Protein AF-A0A957XKH1-F1 (afdb_monomer_lite)

Structure (mmCIF, N/CA/C/O backbone):
data_AF-A0A957XKH1-F1
#
_entry.id   AF-A0A957XKH1-F1
#
loop_
_atom_site.group_PDB
_atom_site.id
_atom_site.type_symbol
_atom_site.label_atom_id
_atom_site.label_alt_id
_atom_site.label_comp_id
_atom_site.label_asym_id
_atom_site.label_entity_id
_atom_site.label_seq_id
_atom_site.pdbx_PDB_ins_code
_atom_site.Cartn_x
_atom_site.Cartn_y
_atom_site.Cartn_z
_atom_site.occupancy
_atom_site.B_iso_or_equiv
_atom_site.auth_seq_id
_atom_site.auth_comp_id
_atom_site.auth_asym_id
_atom_site.auth_atom_id
_atom_site.pdbx_PDB_model_num
ATOM 1 N N . MET A 1 1 ? -28.278 10.362 -9.985 1.00 53.53 1 MET A N 1
ATOM 2 C CA . MET A 1 1 ? -26.892 10.304 -9.476 1.00 53.53 1 MET A CA 1
ATOM 3 C C . MET A 1 1 ? -26.764 10.873 -8.057 1.00 53.53 1 MET A C 1
ATOM 5 O O . MET A 1 1 ? -26.049 10.266 -7.283 1.00 53.53 1 MET A O 1
ATOM 9 N N . GLY A 1 2 ? -27.507 11.917 -7.647 1.00 60.25 2 GLY A N 1
ATOM 10 C CA . GLY A 1 2 ? -27.420 12.456 -6.269 1.00 60.25 2 GLY A CA 1
ATOM 11 C C . GLY A 1 2 ? -27.856 11.517 -5.124 1.00 60.25 2 GLY A C 1
ATOM 12 O O . GLY A 1 2 ? -27.202 11.478 -4.093 1.00 60.25 2 GLY A O 1
ATOM 13 N N . ASN A 1 3 ? -28.897 10.695 -5.320 1.00 67.62 3 ASN A N 1
ATOM 14 C CA . ASN A 1 3 ? -29.445 9.825 -4.259 1.00 67.62 3 ASN A CA 1
ATOM 15 C C . ASN A 1 3 ? -28.476 8.697 -3.821 1.00 67.62 3 ASN A C 1
ATOM 17 O O . ASN A 1 3 ? -28.477 8.278 -2.670 1.00 67.62 3 ASN A O 1
ATOM 21 N N . SER A 1 4 ? -27.616 8.204 -4.721 1.00 82.12 4 SER A N 1
ATOM 22 C CA . SER A 1 4 ? -26.642 7.153 -4.384 1.00 82.12 4 SER A CA 1
ATOM 23 C C . SER A 1 4 ? -25.432 7.694 -3.623 1.00 82.12 4 SER A C 1
ATOM 25 O O . SER A 1 4 ? -24.950 7.036 -2.709 1.00 82.12 4 SER A O 1
ATOM 27 N N . GLN A 1 5 ? -24.962 8.896 -3.963 1.00 85.75 5 GLN A N 1
ATOM 28 C CA . GLN A 1 5 ? -23.803 9.507 -3.308 1.00 85.75 5 GLN A CA 1
ATOM 29 C C . GLN A 1 5 ? -24.117 9.912 -1.864 1.00 85.75 5 GLN A C 1
ATOM 31 O O . GLN A 1 5 ? -23.346 9.599 -0.963 1.00 85.75 5 GLN A O 1
ATOM 36 N N . GLU A 1 6 ? -25.277 10.529 -1.627 1.00 89.06 6 GLU A N 1
ATOM 37 C CA . GLU A 1 6 ? -25.739 10.873 -0.276 1.00 89.06 6 GLU A CA 1
ATOM 38 C C . GLU A 1 6 ? -25.878 9.624 0.609 1.00 89.06 6 GLU A C 1
ATOM 4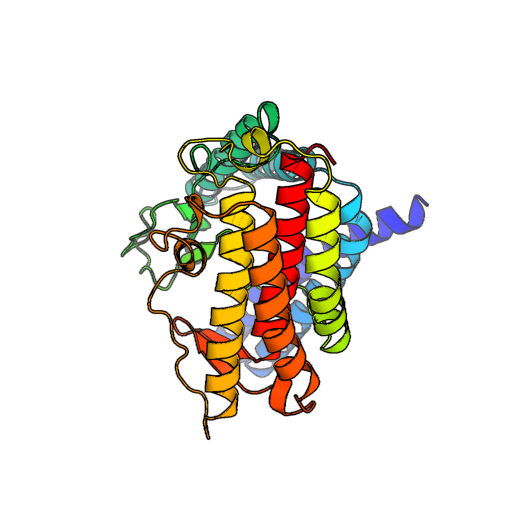0 O O . GLU A 1 6 ? -25.415 9.610 1.751 1.00 89.06 6 GLU A O 1
ATOM 45 N N . ALA A 1 7 ? -26.418 8.533 0.054 1.00 91.06 7 ALA A N 1
ATOM 46 C CA . ALA A 1 7 ? -26.511 7.256 0.755 1.00 91.06 7 ALA A CA 1
ATOM 47 C C . ALA A 1 7 ? -25.130 6.676 1.116 1.00 91.06 7 ALA A C 1
ATOM 49 O O . ALA A 1 7 ? -24.956 6.160 2.222 1.00 91.06 7 ALA A O 1
ATOM 50 N N . TYR A 1 8 ? -24.135 6.778 0.223 1.00 92.56 8 TYR A N 1
ATOM 51 C CA . TYR A 1 8 ? -22.767 6.351 0.530 1.00 92.56 8 TYR A CA 1
ATOM 52 C C . TYR A 1 8 ? -22.137 7.204 1.631 1.00 92.56 8 TYR A C 1
ATOM 54 O O . TYR A 1 8 ? -21.599 6.639 2.579 1.00 92.56 8 TYR A O 1
ATOM 62 N N . LEU A 1 9 ? -22.265 8.532 1.572 1.00 90.81 9 LEU A N 1
ATOM 63 C CA . LEU A 1 9 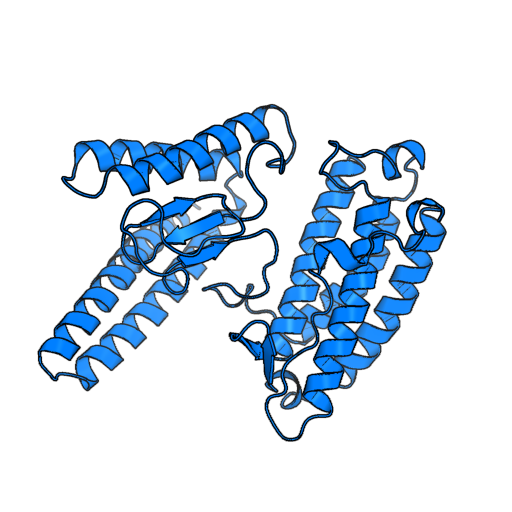? -21.756 9.434 2.613 1.00 90.81 9 LEU A CA 1
ATOM 64 C C . LEU A 1 9 ? -22.388 9.141 3.982 1.00 90.81 9 LEU A C 1
ATOM 66 O O . LEU A 1 9 ? -21.688 9.066 4.994 1.00 90.81 9 LEU A O 1
ATOM 70 N N . GLN A 1 10 ? -23.696 8.878 4.021 1.00 93.00 10 GLN A N 1
ATOM 71 C CA . GLN A 1 10 ? -24.381 8.478 5.249 1.00 93.00 10 GLN A CA 1
ATOM 72 C C . GLN A 1 10 ? -23.878 7.126 5.785 1.00 93.00 10 GLN A C 1
ATOM 74 O O . GLN A 1 10 ? -23.724 6.949 7.001 1.00 93.00 10 GLN A O 1
ATOM 79 N N . LEU A 1 11 ? -23.611 6.160 4.902 1.00 93.50 11 LEU A N 1
ATOM 80 C CA . LEU A 1 11 ? -23.061 4.859 5.285 1.00 93.50 11 LEU A CA 1
ATOM 81 C C . LEU A 1 11 ? -21.627 4.980 5.818 1.00 93.50 11 LEU A C 1
ATOM 83 O O . LEU A 1 11 ? -21.305 4.336 6.814 1.00 93.50 11 LEU A O 1
ATOM 87 N N . ILE A 1 12 ? -20.800 5.838 5.217 1.00 93.75 12 ILE A N 1
ATOM 88 C CA . ILE A 1 12 ? -19.449 6.144 5.704 1.00 93.75 12 ILE A CA 1
ATOM 89 C C . ILE A 1 12 ? -19.537 6.695 7.130 1.00 93.75 12 ILE A C 1
ATOM 91 O O . ILE A 1 12 ? -18.987 6.096 8.051 1.00 93.75 12 ILE A O 1
ATOM 95 N N . ALA A 1 13 ? -20.313 7.761 7.350 1.00 93.00 13 ALA A N 1
ATOM 96 C CA . ALA A 1 13 ? -20.437 8.390 8.665 1.00 93.00 13 ALA A CA 1
ATOM 97 C C . ALA A 1 13 ? -20.985 7.428 9.737 1.00 93.00 13 ALA A C 1
ATOM 99 O O . ALA A 1 13 ? -20.444 7.313 10.840 1.00 93.00 13 ALA A O 1
ATOM 100 N N . SER A 1 14 ? -22.061 6.702 9.422 1.00 93.69 14 SER A N 1
ATOM 101 C CA . SER A 1 14 ? -22.669 5.758 10.368 1.00 93.69 14 SER A CA 1
ATOM 102 C C . SER A 1 14 ? -21.766 4.559 10.666 1.00 93.69 14 SER A C 1
ATOM 104 O O . SER A 1 14 ? -21.686 4.134 11.822 1.00 93.69 14 SER A O 1
ATOM 106 N N . GLY A 1 15 ? -21.065 4.035 9.660 1.00 93.62 15 GLY A N 1
ATOM 107 C CA . GLY A 1 15 ? -20.138 2.921 9.810 1.00 93.62 15 GLY A CA 1
ATOM 108 C C . GLY A 1 15 ? -18.884 3.297 10.599 1.00 93.62 15 GLY A C 1
ATOM 109 O O . GLY A 1 15 ? -18.524 2.553 11.510 1.00 93.62 15 GLY A O 1
ATOM 110 N N . SER A 1 16 ? -18.290 4.469 10.349 1.00 91.06 16 SER A N 1
ATOM 111 C CA . SER A 1 16 ? -17.150 4.991 11.120 1.00 91.06 16 SER A CA 1
ATOM 112 C C . SER A 1 16 ? -17.506 5.182 12.598 1.00 91.06 16 SER A C 1
ATOM 114 O O . SER A 1 16 ? -16.809 4.679 13.481 1.00 91.06 16 SER A O 1
ATOM 116 N N . ASN A 1 17 ? -18.661 5.794 12.885 1.00 94.25 17 ASN A N 1
ATOM 117 C CA . ASN A 1 17 ? -19.152 5.951 14.258 1.00 94.25 17 ASN A CA 1
ATOM 118 C C . ASN A 1 17 ? -19.403 4.602 14.945 1.00 94.25 17 ASN A C 1
ATOM 120 O O . ASN A 1 17 ? -19.098 4.416 16.125 1.00 94.25 17 ASN A O 1
ATOM 124 N N . ALA A 1 18 ? -19.979 3.644 14.217 1.00 95.50 18 ALA A N 1
ATOM 125 C CA . ALA A 1 18 ? -20.266 2.327 14.761 1.00 95.50 18 ALA A CA 1
ATOM 126 C C . ALA A 1 18 ? -18.991 1.510 15.017 1.00 95.50 18 ALA A C 1
ATOM 128 O O . ALA A 1 18 ? -18.917 0.835 16.045 1.00 95.50 18 ALA A O 1
ATOM 129 N N . TYR A 1 19 ? -17.992 1.612 14.136 1.00 96.06 19 TYR A N 1
ATOM 130 C CA . TYR A 1 19 ? -16.681 0.989 14.296 1.00 96.06 19 TYR A CA 1
ATOM 131 C C . TYR A 1 19 ? -16.024 1.417 15.614 1.00 96.06 19 TYR A C 1
ATOM 133 O O . TYR A 1 19 ? -15.771 0.565 16.468 1.00 96.06 19 TYR A O 1
ATOM 141 N N . VAL A 1 20 ? -15.861 2.729 15.828 1.00 95.38 20 VAL A N 1
ATOM 142 C CA . VAL A 1 20 ? -15.234 3.283 17.042 1.00 95.38 20 VAL A CA 1
ATOM 143 C C . VAL A 1 20 ? -16.024 2.907 18.299 1.00 95.38 20 VAL A C 1
ATOM 145 O O . VAL A 1 20 ? -15.466 2.358 19.251 1.00 95.38 20 VAL A O 1
ATOM 148 N N . ARG A 1 21 ? -17.349 3.120 18.295 1.00 97.50 21 ARG A N 1
ATOM 149 C CA . ARG A 1 21 ? -18.218 2.802 19.443 1.00 97.50 21 ARG A CA 1
ATOM 150 C C . ARG A 1 21 ? -18.121 1.332 19.851 1.00 97.50 21 ARG A C 1
ATOM 152 O O . ARG A 1 21 ? -18.101 1.021 21.041 1.00 97.50 21 ARG A O 1
ATOM 159 N N . ASN A 1 22 ? -18.124 0.417 18.885 1.00 98.12 22 ASN A N 1
ATOM 160 C CA . ASN A 1 22 ? -18.123 -1.011 19.181 1.00 98.12 22 ASN A CA 1
ATOM 161 C C . ASN A 1 22 ? -16.781 -1.484 19.754 1.00 98.12 22 ASN A C 1
ATOM 163 O O . ASN A 1 22 ? -16.793 -2.352 20.625 1.00 98.12 22 ASN A O 1
ATOM 167 N N . LEU A 1 23 ? -15.648 -0.929 19.306 1.00 97.06 23 LEU A N 1
ATOM 168 C CA . LEU A 1 23 ? -14.337 -1.262 19.873 1.00 97.06 23 LEU A CA 1
ATOM 169 C C . LEU A 1 23 ? -14.222 -0.799 21.331 1.00 97.06 23 LEU A C 1
ATOM 171 O O . LEU A 1 23 ? -13.942 -1.627 22.197 1.00 97.06 23 LEU A O 1
ATOM 175 N N . ALA A 1 24 ? -14.591 0.452 21.623 1.00 96.62 24 ALA A N 1
ATOM 176 C CA . ALA A 1 24 ? -14.644 0.957 22.999 1.00 96.62 24 ALA A CA 1
ATOM 177 C C . ALA A 1 24 ? -15.612 0.134 23.877 1.00 96.62 24 ALA A C 1
ATOM 179 O O . ALA A 1 24 ? -15.327 -0.213 25.025 1.00 96.62 24 ALA A O 1
ATOM 180 N N . GLY A 1 25 ? -16.765 -0.255 23.322 1.00 98.06 25 GLY A N 1
ATOM 181 C CA . GLY A 1 25 ? -17.708 -1.144 23.999 1.00 98.06 25 GLY A CA 1
ATOM 182 C C . GLY A 1 25 ? -17.139 -2.542 24.274 1.00 98.06 25 GLY A C 1
ATOM 183 O O . GLY A 1 25 ? -17.485 -3.155 25.285 1.00 98.06 25 GLY A O 1
ATOM 184 N N . ALA A 1 26 ? -16.271 -3.058 23.400 1.00 98.12 26 ALA A N 1
ATOM 185 C CA . ALA A 1 26 ? -15.634 -4.358 23.579 1.00 98.12 26 ALA A CA 1
ATOM 186 C C . ALA A 1 26 ? -14.612 -4.347 24.724 1.00 98.12 26 ALA A C 1
ATOM 188 O O . ALA A 1 26 ? -14.558 -5.316 25.482 1.00 98.12 26 ALA A O 1
ATOM 189 N N . GLU A 1 27 ? -13.849 -3.265 24.883 1.00 96.94 27 GLU A N 1
ATOM 190 C CA . GLU A 1 27 ? -12.938 -3.057 26.020 1.00 96.94 27 GLU A CA 1
ATOM 191 C C . GLU A 1 27 ? -13.714 -3.047 27.340 1.00 96.94 27 GLU A C 1
ATOM 193 O O . GLU A 1 27 ? -13.452 -3.851 28.234 1.00 96.94 27 GLU A O 1
ATOM 198 N N . GLN A 1 28 ? -14.780 -2.247 27.402 1.00 97.94 28 GLN A N 1
ATOM 199 C CA . GLN A 1 28 ? -15.675 -2.186 28.559 1.00 97.94 28 GLN A CA 1
ATOM 200 C C . GLN A 1 28 ? -16.336 -3.535 28.879 1.00 97.94 28 GLN A C 1
ATOM 202 O O . GLN A 1 28 ? -16.531 -3.892 30.042 1.00 97.94 28 GLN A O 1
ATOM 207 N N . ALA A 1 29 ? -16.692 -4.316 27.858 1.00 98.00 29 ALA A N 1
ATOM 208 C CA . ALA A 1 29 ? -17.229 -5.658 28.050 1.00 98.00 29 ALA A CA 1
ATOM 209 C C . ALA A 1 29 ? -16.188 -6.613 28.665 1.00 98.00 29 ALA A C 1
ATOM 211 O O . ALA A 1 29 ? -16.558 -7.451 29.489 1.00 98.00 29 ALA A O 1
ATOM 212 N N . ILE A 1 30 ? -14.900 -6.488 28.322 1.00 97.62 30 ILE A N 1
ATOM 213 C CA . ILE A 1 30 ? -13.824 -7.291 28.929 1.00 97.62 30 ILE A CA 1
ATOM 214 C C . ILE A 1 30 ? -13.663 -6.970 30.408 1.00 97.62 30 ILE A C 1
ATOM 216 O O . ILE A 1 30 ? -13.620 -7.897 31.215 1.00 97.62 30 ILE A O 1
ATOM 220 N N . GLU A 1 31 ? -13.644 -5.688 30.775 1.00 97.62 31 GLU A N 1
ATOM 221 C CA . GLU A 1 31 ? -13.543 -5.252 32.177 1.00 97.62 31 GLU A CA 1
ATOM 222 C C . GLU A 1 31 ? -14.685 -5.815 33.043 1.00 97.62 31 GLU A C 1
ATOM 224 O O . GLU A 1 31 ? -14.531 -6.034 34.242 1.00 97.62 31 GLU A O 1
ATOM 229 N N . ARG A 1 32 ? -15.828 -6.124 32.417 1.00 98.06 32 ARG A N 1
ATOM 230 C CA . ARG A 1 32 ? -17.010 -6.733 33.049 1.00 98.06 32 ARG A CA 1
ATOM 231 C C . ARG A 1 32 ? -17.040 -8.265 32.973 1.00 98.06 32 ARG A C 1
ATOM 233 O O . ARG A 1 32 ? -18.042 -8.869 33.354 1.00 98.06 32 ARG A O 1
ATOM 240 N N . GLY A 1 33 ? -16.002 -8.909 32.438 1.00 97.69 33 GLY A N 1
ATOM 241 C CA . GLY A 1 33 ? -15.936 -10.364 32.243 1.00 97.69 33 GLY A CA 1
ATOM 242 C C . GLY A 1 33 ? -16.831 -10.904 31.115 1.00 97.69 33 GLY A C 1
ATOM 243 O O . GLY A 1 33 ? -17.079 -12.107 31.030 1.00 97.69 33 GLY A O 1
ATOM 244 N N . GLN A 1 34 ? -17.331 -10.043 30.225 1.00 98.44 34 GLN A N 1
ATOM 245 C CA . GLN A 1 34 ? -18.281 -10.381 29.160 1.00 98.44 34 GLN A CA 1
ATOM 246 C C . GLN A 1 34 ? -17.575 -10.689 27.829 1.00 98.44 34 GLN A C 1
ATOM 248 O O . GLN A 1 34 ? -17.857 -10.085 26.793 1.00 98.44 34 GLN A O 1
ATOM 253 N N . PHE A 1 35 ? -16.676 -11.676 27.818 1.00 96.81 35 PHE A N 1
ATOM 254 C CA . PHE A 1 35 ? -15.848 -12.006 26.644 1.00 96.81 35 PHE A CA 1
ATOM 255 C C . PHE A 1 35 ? -16.647 -12.297 25.362 1.00 96.81 35 PHE A C 1
ATOM 257 O O . PHE A 1 35 ? -16.229 -11.921 24.267 1.00 96.81 35 PHE A O 1
ATOM 264 N N . ASN A 1 36 ? -17.821 -12.928 25.476 1.00 98.25 36 ASN A N 1
ATOM 265 C CA . ASN A 1 36 ? -18.676 -13.190 24.314 1.00 98.25 36 ASN A CA 1
ATOM 266 C C . ASN A 1 36 ? -19.302 -11.912 23.742 1.00 98.25 36 ASN A C 1
ATOM 268 O O . ASN A 1 36 ? -19.396 -11.793 22.522 1.00 98.25 36 ASN A O 1
ATOM 272 N N . VAL A 1 37 ? -19.671 -10.953 24.595 1.00 98.44 37 VAL A N 1
ATOM 273 C CA . VAL A 1 37 ? -20.147 -9.635 24.152 1.00 98.44 37 VAL A CA 1
ATOM 274 C C . VAL A 1 37 ? -19.010 -8.898 23.451 1.00 98.44 37 VAL A C 1
ATOM 276 O O . VAL A 1 37 ? -19.191 -8.445 22.325 1.00 98.44 37 VAL A O 1
ATOM 279 N N . ALA A 1 38 ? -17.814 -8.873 24.049 1.00 98.12 38 ALA A N 1
ATOM 280 C CA . ALA A 1 38 ? -16.637 -8.246 23.451 1.00 98.12 38 ALA A CA 1
ATOM 281 C C . ALA A 1 38 ? -16.298 -8.830 22.067 1.00 98.12 38 ALA A C 1
ATOM 283 O O . ALA A 1 38 ? -16.057 -8.086 21.118 1.00 98.12 38 ALA A O 1
ATOM 284 N N . LYS A 1 39 ? -16.333 -10.162 21.918 1.00 98.19 39 LYS A N 1
ATOM 285 C CA . LYS A 1 39 ? -16.120 -10.843 20.629 1.00 98.19 39 LYS A CA 1
ATOM 286 C C . LYS A 1 39 ? -17.140 -10.410 19.572 1.00 98.19 39 LYS A C 1
ATOM 288 O O . LYS A 1 39 ? -16.752 -10.118 18.445 1.00 98.19 39 LYS A O 1
ATOM 293 N N . VAL A 1 40 ? -18.427 -10.367 19.926 1.00 98.50 40 VAL A N 1
ATOM 294 C CA . VAL A 1 40 ? -19.494 -9.943 19.003 1.00 98.50 40 VAL A CA 1
ATOM 295 C C . VAL A 1 40 ? -19.326 -8.476 18.612 1.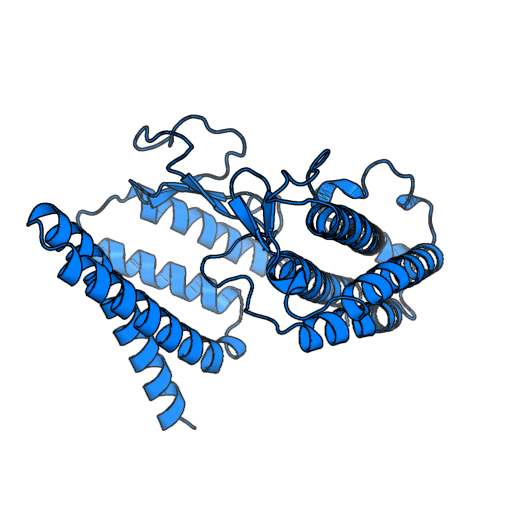00 98.50 40 VAL A C 1
ATOM 297 O O . VAL A 1 40 ? -19.446 -8.152 17.436 1.00 98.50 40 VAL A O 1
ATOM 300 N N . LEU A 1 41 ? -18.989 -7.601 19.563 1.00 98.38 41 LEU A N 1
ATOM 301 C CA . LEU A 1 41 ? -18.755 -6.182 19.293 1.00 98.38 41 LEU A CA 1
ATOM 302 C C . LEU A 1 41 ? -17.570 -5.962 18.344 1.00 98.38 41 LEU A C 1
ATOM 304 O O . LEU A 1 41 ? -17.704 -5.202 17.390 1.00 98.38 41 LEU A O 1
ATOM 308 N N . ARG A 1 42 ? -16.452 -6.677 18.527 1.00 98.12 42 ARG A N 1
ATOM 309 C CA . ARG A 1 42 ? -15.315 -6.630 17.589 1.00 98.12 42 ARG A CA 1
ATOM 310 C C . ARG A 1 42 ? -15.688 -7.120 16.191 1.00 98.12 42 ARG A C 1
ATOM 312 O O . ARG A 1 42 ? -15.331 -6.477 15.209 1.00 98.12 42 ARG A O 1
ATOM 319 N N . ALA A 1 43 ? -16.437 -8.220 16.093 1.00 97.88 43 ALA A N 1
ATOM 320 C CA . ALA A 1 43 ? -16.914 -8.731 14.807 1.00 97.88 43 ALA A CA 1
ATOM 321 C C . ALA A 1 43 ? -17.856 -7.732 14.109 1.00 97.88 43 ALA A C 1
ATOM 323 O O . ALA A 1 43 ? -17.725 -7.486 12.912 1.00 97.88 43 ALA A O 1
ATOM 324 N N . ALA A 1 44 ? -18.760 -7.101 14.863 1.00 97.81 44 ALA A N 1
ATOM 325 C CA . ALA A 1 44 ? -19.633 -6.053 14.345 1.00 97.81 44 ALA A CA 1
ATOM 326 C C . ALA A 1 44 ? -18.837 -4.823 13.877 1.00 97.81 44 ALA A C 1
ATOM 328 O O . ALA A 1 44 ? -19.106 -4.308 12.793 1.00 97.81 44 ALA A O 1
ATOM 329 N N . ALA A 1 45 ? -17.835 -4.388 14.654 1.00 96.75 45 ALA A N 1
ATOM 330 C CA . ALA A 1 45 ? -16.933 -3.299 14.282 1.00 96.75 45 ALA A CA 1
ATOM 331 C C . ALA A 1 45 ? -16.235 -3.591 12.943 1.00 96.75 45 ALA A C 1
ATOM 333 O O . ALA A 1 45 ? -16.256 -2.749 12.049 1.00 96.75 45 ALA A O 1
ATOM 334 N N . HIS A 1 46 ? -15.702 -4.807 12.775 1.00 94.25 46 HIS A N 1
ATOM 335 C CA . HIS A 1 46 ? -15.084 -5.251 11.526 1.00 94.25 46 HIS A CA 1
ATOM 336 C C . HIS A 1 46 ? -16.040 -5.115 10.333 1.00 94.25 46 HIS A C 1
ATOM 338 O O . HIS A 1 46 ? -15.721 -4.420 9.371 1.00 94.25 46 HIS A O 1
ATOM 344 N N . THR A 1 47 ? -17.234 -5.716 10.399 1.00 94.69 47 THR A N 1
ATOM 345 C CA . THR A 1 47 ? -18.199 -5.655 9.289 1.00 94.69 47 THR A CA 1
ATOM 346 C C . THR A 1 47 ? -18.610 -4.220 8.963 1.00 94.69 47 THR A C 1
ATOM 348 O O . THR A 1 47 ? -18.700 -3.857 7.793 1.00 94.69 47 THR A O 1
ATOM 351 N N . GLN A 1 48 ? -18.842 -3.386 9.978 1.00 95.38 48 GLN A N 1
ATOM 352 C CA . GLN A 1 48 ? -19.267 -2.000 9.774 1.00 95.38 48 GLN A CA 1
ATOM 353 C C . GLN A 1 48 ? -18.167 -1.143 9.147 1.00 95.38 48 GLN A C 1
ATOM 355 O O . GLN A 1 48 ? -18.461 -0.377 8.231 1.00 95.38 48 GLN A O 1
ATOM 360 N N . ARG A 1 49 ? -16.906 -1.336 9.556 1.00 93.75 49 ARG A N 1
ATOM 361 C CA . ARG A 1 49 ? -15.746 -0.724 8.896 1.00 93.75 49 ARG A CA 1
ATOM 362 C C . ARG A 1 49 ? -15.659 -1.151 7.433 1.00 93.75 49 ARG A C 1
ATOM 364 O O . ARG A 1 49 ? -15.527 -0.302 6.562 1.00 93.75 49 ARG A O 1
ATOM 371 N N . THR A 1 50 ? -15.791 -2.446 7.143 1.00 91.62 50 THR A N 1
ATOM 372 C CA . THR A 1 50 ? -15.725 -2.959 5.766 1.00 91.62 50 THR A CA 1
ATOM 373 C C . THR A 1 50 ? -16.805 -2.355 4.872 1.00 91.62 50 THR A C 1
ATOM 375 O O . THR A 1 50 ? -16.501 -1.933 3.758 1.00 91.62 50 THR A O 1
ATOM 378 N N . LEU A 1 51 ? -18.049 -2.263 5.350 1.00 92.56 51 LEU A N 1
ATOM 379 C CA . LEU A 1 51 ? -19.141 -1.643 4.592 1.00 92.56 51 LEU A CA 1
ATOM 380 C C . LEU A 1 51 ? -18.905 -0.141 4.370 1.00 92.56 51 LEU A C 1
ATOM 382 O O . LEU A 1 51 ? -19.113 0.347 3.260 1.00 92.56 51 LEU A O 1
ATOM 386 N N . ALA A 1 52 ? -18.428 0.580 5.391 1.00 93.44 52 ALA A N 1
ATOM 387 C CA . ALA A 1 52 ? -18.075 1.995 5.271 1.00 93.44 52 ALA A CA 1
ATOM 388 C C . ALA A 1 52 ? -16.960 2.214 4.242 1.00 93.44 52 ALA A C 1
ATOM 390 O O . ALA A 1 52 ? -17.078 3.077 3.379 1.00 93.44 52 ALA A O 1
ATOM 391 N N . MET A 1 53 ? -15.914 1.387 4.270 1.00 90.88 53 MET A N 1
ATOM 392 C CA . MET A 1 53 ? -14.825 1.455 3.298 1.00 90.88 53 MET A CA 1
ATOM 393 C C . MET A 1 53 ? -15.282 1.123 1.876 1.00 90.88 53 MET A C 1
ATOM 395 O O . MET A 1 53 ? -14.837 1.756 0.923 1.00 90.88 53 MET A O 1
ATOM 399 N N . GLN A 1 54 ? -16.169 0.139 1.703 1.00 90.12 54 GLN A N 1
ATOM 400 C CA . GLN A 1 54 ? -16.746 -0.170 0.393 1.00 90.12 54 GLN A CA 1
ATOM 401 C C . GLN A 1 54 ? -17.543 1.014 -0.158 1.00 90.12 54 GLN A C 1
ATOM 403 O O . GLN A 1 54 ? -17.407 1.322 -1.339 1.00 90.12 54 GLN A O 1
ATOM 408 N N . ALA A 1 55 ? -18.320 1.696 0.688 1.00 91.38 55 ALA A N 1
ATOM 409 C CA . ALA A 1 55 ? -19.024 2.921 0.322 1.00 91.38 55 ALA A CA 1
ATOM 410 C C . ALA A 1 55 ? -18.055 4.063 -0.014 1.00 91.38 55 ALA A C 1
ATOM 412 O O . ALA A 1 55 ? -18.223 4.708 -1.045 1.00 91.38 55 ALA A O 1
ATOM 413 N N . ALA A 1 56 ? -17.006 4.257 0.793 1.00 90.25 56 ALA A N 1
ATOM 414 C CA . ALA A 1 56 ? -15.961 5.248 0.544 1.00 90.25 56 ALA A CA 1
ATOM 415 C C . ALA A 1 56 ? -15.296 5.038 -0.821 1.00 90.25 56 ALA A C 1
ATOM 417 O O . ALA A 1 56 ? -15.167 5.982 -1.587 1.00 90.25 56 ALA A O 1
ATOM 418 N N . ARG A 1 57 ? -14.982 3.792 -1.195 1.00 88.25 57 ARG A N 1
ATOM 419 C CA . ARG A 1 57 ? -14.421 3.463 -2.518 1.00 88.25 57 ARG A CA 1
ATOM 420 C C . ARG A 1 57 ? -15.336 3.838 -3.689 1.00 88.25 57 ARG A C 1
ATOM 422 O O . ARG A 1 57 ? -14.828 4.069 -4.773 1.00 88.25 57 ARG A O 1
ATOM 429 N N . GLN A 1 58 ? -16.658 3.916 -3.500 1.00 88.25 58 GLN A N 1
ATOM 430 C CA . GLN A 1 58 ? -17.580 4.350 -4.566 1.00 88.25 58 GLN A CA 1
ATOM 431 C C . GLN A 1 58 ? -17.551 5.863 -4.812 1.00 88.25 58 GLN A C 1
ATOM 433 O O . GLN A 1 58 ? -18.074 6.323 -5.824 1.00 88.25 58 GLN A O 1
ATOM 438 N N . VAL A 1 59 ? -16.991 6.633 -3.878 1.00 85.38 59 VAL A N 1
ATOM 439 C CA . VAL A 1 59 ? -16.920 8.099 -3.947 1.00 85.38 59 VAL A CA 1
ATOM 440 C C . VAL A 1 59 ? -15.481 8.627 -3.883 1.00 85.38 59 VAL A C 1
ATOM 442 O O . VAL A 1 59 ? -15.274 9.818 -4.056 1.00 85.38 59 VAL A O 1
ATOM 445 N N . ALA A 1 60 ? -14.484 7.767 -3.654 1.00 79.50 60 ALA A N 1
ATOM 446 C CA . ALA A 1 60 ? -13.083 8.162 -3.510 1.00 79.50 60 ALA A CA 1
ATOM 447 C C . ALA A 1 60 ? -12.476 8.684 -4.820 1.00 79.50 60 ALA A C 1
ATOM 449 O O . ALA A 1 60 ? -11.771 9.686 -4.797 1.00 79.50 60 ALA A O 1
ATOM 450 N N . ASP A 1 61 ? -12.811 8.068 -5.960 1.00 71.31 61 ASP A N 1
ATOM 451 C CA . ASP A 1 61 ? -12.260 8.427 -7.280 1.00 71.31 61 ASP A CA 1
ATOM 452 C C . ASP A 1 61 ? -12.632 9.852 -7.741 1.00 71.31 61 ASP A C 1
ATOM 454 O O . ASP A 1 61 ? -12.177 10.304 -8.791 1.00 71.31 61 ASP A O 1
ATOM 458 N N . THR A 1 62 ? -13.476 10.567 -6.988 1.00 76.75 62 THR A N 1
ATOM 459 C CA . THR A 1 62 ? -13.865 11.946 -7.303 1.00 76.75 62 THR A CA 1
ATOM 460 C C . THR A 1 62 ? -13.027 13.008 -6.602 1.00 76.75 62 THR A C 1
ATOM 462 O O . THR A 1 62 ? -13.230 14.177 -6.906 1.00 76.75 62 THR A O 1
ATOM 465 N N . LEU A 1 63 ? -12.149 12.635 -5.664 1.00 85.25 63 LEU A N 1
ATOM 466 C CA . LEU A 1 63 ? -11.392 13.587 -4.848 1.00 85.25 63 LEU A CA 1
ATOM 467 C C . LEU A 1 63 ? -9.901 13.563 -5.193 1.00 85.25 63 LEU A C 1
ATOM 469 O O . LEU A 1 63 ? -9.289 12.499 -5.293 1.00 85.25 63 LEU A O 1
ATOM 473 N N . SER A 1 64 ? -9.307 14.743 -5.347 1.00 90.38 64 SER A N 1
ATOM 474 C CA . SER A 1 64 ? -7.860 14.914 -5.467 1.00 90.38 64 SER A CA 1
ATOM 475 C C . SER A 1 64 ? -7.157 14.737 -4.115 1.00 90.38 64 SER A C 1
ATOM 477 O O . SER A 1 64 ? -7.774 14.818 -3.050 1.00 90.38 64 SER A O 1
ATOM 479 N N . ALA A 1 65 ? -5.835 14.538 -4.143 1.00 91.31 65 ALA A N 1
ATOM 480 C CA . ALA A 1 65 ? -5.030 14.501 -2.923 1.00 91.31 65 ALA A CA 1
ATOM 481 C C . ALA A 1 65 ? -5.134 15.817 -2.130 1.00 91.31 65 ALA A C 1
ATOM 483 O O . ALA A 1 65 ? -5.264 15.774 -0.907 1.00 91.31 65 ALA A O 1
ATOM 484 N N . GLN A 1 66 ? -5.152 16.973 -2.812 1.00 93.88 66 GLN A N 1
ATOM 485 C CA . GLN A 1 66 ? -5.339 18.267 -2.148 1.00 93.88 66 GLN A CA 1
ATOM 486 C C . GLN A 1 66 ? -6.725 18.386 -1.499 1.00 93.88 66 GLN A C 1
ATOM 488 O O . GLN A 1 66 ? -6.828 18.892 -0.387 1.00 93.88 66 GLN A O 1
ATOM 493 N N . GLU A 1 67 ? -7.787 17.896 -2.149 1.00 93.12 67 GLU A N 1
ATOM 494 C CA . GLU A 1 67 ? -9.140 17.913 -1.573 1.00 93.12 67 GLU A CA 1
ATOM 495 C C . GLU A 1 67 ? -9.231 17.026 -0.327 1.00 93.12 67 GLU A C 1
ATOM 497 O O . GLU A 1 67 ? -9.782 17.454 0.684 1.00 93.12 67 GLU A O 1
ATOM 502 N N . LEU A 1 68 ? -8.646 15.824 -0.364 1.00 92.88 68 LEU A N 1
ATOM 503 C CA . LEU A 1 68 ? -8.606 14.918 0.789 1.00 92.88 68 LEU A CA 1
ATOM 504 C C . LEU A 1 68 ? -7.844 15.528 1.973 1.00 92.88 68 LEU A C 1
ATOM 506 O O . LEU A 1 68 ? -8.334 15.501 3.100 1.00 92.88 68 LEU A O 1
ATOM 510 N N . LEU A 1 69 ? -6.666 16.103 1.728 1.00 96.38 69 LEU A N 1
ATOM 511 C CA . LEU A 1 69 ? -5.870 16.761 2.768 1.00 96.38 69 LEU A CA 1
ATOM 512 C C . LEU A 1 69 ? -6.557 18.026 3.305 1.00 96.38 69 LEU A C 1
ATOM 514 O O . LEU A 1 69 ? -6.524 18.271 4.509 1.00 96.38 69 LEU A O 1
ATOM 518 N N . GLY A 1 70 ? -7.225 18.792 2.440 1.00 95.94 70 GLY A N 1
ATOM 519 C CA . GLY A 1 70 ? -8.017 19.958 2.834 1.00 95.94 70 GLY A CA 1
ATOM 520 C C . GLY A 1 70 ? -9.186 19.589 3.748 1.00 95.94 70 GLY A C 1
ATOM 521 O O . GLY A 1 70 ? -9.383 20.234 4.773 1.00 95.94 70 GLY A O 1
ATOM 522 N N . MET A 1 71 ? -9.899 18.497 3.447 1.00 93.50 71 MET A N 1
ATOM 523 C CA . MET A 1 71 ? -10.946 17.975 4.334 1.00 93.50 71 MET A CA 1
ATOM 524 C C . MET A 1 71 ? -10.393 17.621 5.720 1.00 93.50 71 MET A C 1
ATOM 526 O O . MET A 1 71 ? -11.011 17.965 6.724 1.00 93.50 71 MET A O 1
ATOM 530 N N . ILE A 1 72 ? -9.212 16.993 5.792 1.00 94.94 72 ILE A N 1
ATOM 531 C CA . ILE A 1 72 ? -8.563 16.682 7.076 1.00 94.94 72 ILE A CA 1
ATOM 532 C C . ILE A 1 72 ? -8.243 17.972 7.844 1.00 94.94 72 ILE A C 1
ATOM 534 O O . ILE A 1 72 ? -8.485 18.039 9.048 1.00 94.94 72 ILE A O 1
ATOM 538 N N . ALA A 1 73 ? -7.727 19.007 7.175 1.00 93.75 73 ALA A N 1
ATOM 539 C CA . ALA A 1 73 ? -7.453 20.294 7.814 1.00 93.75 73 ALA A CA 1
ATOM 540 C C . ALA A 1 73 ? -8.732 20.922 8.408 1.00 93.75 73 ALA A C 1
ATOM 542 O O . ALA A 1 73 ? -8.750 21.276 9.590 1.00 93.75 73 ALA A O 1
ATOM 543 N N . ASP A 1 74 ? -9.820 20.959 7.633 1.00 91.94 74 ASP A N 1
ATOM 544 C CA . ASP A 1 74 ? -11.118 21.482 8.076 1.00 91.94 74 ASP A CA 1
ATOM 545 C C . ASP A 1 74 ? -11.680 20.703 9.282 1.00 91.94 74 ASP A C 1
ATOM 547 O O . ASP A 1 74 ? -12.249 21.284 10.212 1.00 91.94 74 ASP A O 1
ATOM 551 N N . GLU A 1 75 ? -11.526 19.376 9.290 1.00 90.50 75 GLU A N 1
ATOM 552 C CA . GLU A 1 75 ? -11.945 18.512 10.399 1.00 90.50 75 GLU A CA 1
ATOM 553 C C . GLU A 1 75 ? -11.143 18.794 11.681 1.00 90.50 75 GLU A C 1
ATOM 555 O O . GLU A 1 75 ? -11.718 18.867 12.774 1.00 90.50 75 GLU A O 1
ATOM 560 N N . LEU A 1 76 ? -9.827 19.002 11.571 1.00 89.81 76 LEU A N 1
ATOM 561 C CA . LEU A 1 76 ? -8.968 19.317 12.719 1.00 89.81 76 LEU A CA 1
ATOM 562 C C . LEU A 1 76 ? -9.312 20.674 13.344 1.00 89.81 76 LEU A C 1
ATOM 564 O O . LEU A 1 76 ? -9.280 20.803 14.573 1.00 89.81 76 LEU A O 1
ATOM 568 N N . ASP A 1 77 ? -9.695 21.659 12.534 1.00 85.56 77 ASP A N 1
ATOM 569 C CA . ASP A 1 77 ? -10.150 22.965 13.018 1.00 85.56 77 ASP A CA 1
ATOM 570 C C . ASP A 1 77 ? -11.487 22.868 13.766 1.00 85.56 77 ASP A C 1
ATOM 572 O O . ASP A 1 77 ? -11.685 23.516 14.800 1.00 85.56 77 ASP A O 1
ATOM 576 N N . GLN A 1 78 ? -12.394 21.998 13.315 1.00 83.94 78 GLN A N 1
ATOM 577 C CA . GLN A 1 78 ? -13.663 21.745 14.004 1.00 83.94 78 GLN A CA 1
ATOM 578 C C . GLN A 1 78 ? -13.467 21.038 15.354 1.00 83.94 78 GLN A C 1
ATOM 580 O O . GLN A 1 78 ? -14.149 21.370 16.329 1.00 83.94 78 GLN A O 1
ATOM 585 N N . ILE A 1 79 ? -12.522 20.094 15.445 1.00 78.31 79 ILE A N 1
ATOM 586 C CA . ILE A 1 79 ? -12.207 19.372 16.692 1.00 78.31 79 ILE A CA 1
ATOM 587 C C . ILE A 1 79 ? -11.697 20.329 17.781 1.00 78.31 79 ILE A C 1
ATOM 589 O O . ILE A 1 79 ? -12.060 20.169 18.955 1.00 78.31 79 ILE A O 1
ATOM 593 N N . GLN A 1 80 ? -10.919 21.350 17.404 1.00 66.69 80 GLN A N 1
ATOM 594 C CA . GLN A 1 80 ? -10.406 22.369 18.328 1.00 66.69 80 GLN A CA 1
ATOM 595 C C . GLN A 1 80 ? -11.529 23.127 19.050 1.00 66.69 80 GLN A C 1
ATOM 597 O O . GLN A 1 80 ? -11.388 23.500 20.215 1.00 66.69 80 GLN A O 1
ATOM 602 N N . ALA A 1 81 ? -12.671 23.329 18.390 1.00 57.78 81 ALA A N 1
ATOM 603 C CA . ALA A 1 81 ? -13.810 24.028 18.975 1.00 57.78 81 ALA A CA 1
ATOM 604 C C . ALA A 1 81 ? -14.587 23.181 20.005 1.00 57.78 81 ALA A C 1
ATOM 606 O O . ALA A 1 81 ? -15.390 23.729 20.763 1.00 57.78 81 ALA A O 1
ATOM 607 N N . ALA A 1 82 ? -14.373 21.859 20.035 1.00 57.88 82 ALA A N 1
ATOM 608 C CA . ALA A 1 82 ? -15.290 20.913 20.667 1.00 57.88 82 ALA A CA 1
ATOM 609 C C . ALA A 1 82 ? -14.733 20.123 21.869 1.00 57.88 82 ALA A C 1
ATOM 611 O O . ALA A 1 82 ? -15.533 19.476 22.550 1.00 57.88 82 ALA A O 1
ATOM 612 N N . SER A 1 83 ? -13.422 20.116 22.172 1.00 56.97 83 SER A N 1
ATOM 613 C CA . SER A 1 83 ? -12.897 19.136 23.146 1.00 56.97 83 SER A CA 1
ATOM 614 C C . SER A 1 83 ? -11.687 19.555 23.998 1.00 56.97 83 SER A C 1
ATOM 616 O O . SER A 1 83 ? -10.824 20.308 23.569 1.00 56.97 83 SER A O 1
ATOM 618 N N . GLY A 1 84 ? -11.617 19.007 25.222 1.00 55.94 84 GLY A N 1
ATOM 619 C CA . GLY A 1 84 ? -10.433 18.992 26.100 1.00 55.94 84 GLY A CA 1
ATOM 620 C C . GLY A 1 84 ? -9.545 17.757 25.882 1.00 55.94 84 GLY A C 1
ATOM 621 O O . GLY A 1 84 ? -9.028 17.196 26.847 1.00 55.94 84 GLY A O 1
ATOM 622 N N . LEU A 1 85 ? -9.460 17.277 24.637 1.00 62.97 85 LEU A N 1
ATOM 623 C CA . LEU A 1 85 ? -8.604 16.162 24.218 1.00 62.97 85 LEU A CA 1
ATOM 624 C C . LEU A 1 85 ? -7.160 16.640 23.972 1.00 62.97 85 LEU A C 1
ATOM 626 O O . LEU A 1 85 ? -6.873 17.834 24.024 1.00 62.97 85 LEU A O 1
ATOM 630 N N . ASN A 1 86 ? -6.237 15.699 23.747 1.00 65.00 86 ASN A N 1
ATOM 631 C CA . ASN A 1 86 ? -4.811 15.980 23.574 1.00 65.00 86 ASN A CA 1
ATOM 632 C C . ASN A 1 86 ? -4.531 16.851 22.334 1.00 65.00 86 ASN A C 1
ATOM 634 O O . ASN A 1 86 ? -4.470 16.342 21.214 1.00 65.00 86 ASN A O 1
ATOM 638 N N . ASP A 1 87 ? -4.297 18.145 22.553 1.00 84.06 87 ASP A N 1
ATOM 639 C CA . ASP A 1 87 ? -3.979 19.116 21.499 1.00 84.06 87 ASP A CA 1
ATOM 640 C C . ASP A 1 87 ? -2.717 18.725 20.707 1.00 84.06 87 ASP A C 1
ATOM 642 O O . ASP A 1 87 ? -2.634 18.971 19.508 1.00 84.06 87 ASP A O 1
ATOM 646 N N . ALA A 1 88 ? -1.766 18.011 21.323 1.00 90.31 88 ALA A N 1
ATOM 647 C CA . ALA A 1 88 ? -0.519 17.634 20.660 1.00 90.31 88 ALA A CA 1
ATOM 648 C C . ALA A 1 88 ? -0.728 16.682 19.471 1.00 90.31 88 ALA A C 1
ATOM 650 O O . ALA A 1 88 ? -0.043 16.818 18.459 1.00 90.31 88 ALA A O 1
ATOM 651 N N . ALA A 1 89 ? -1.673 15.738 19.561 1.00 91.44 89 ALA A N 1
ATOM 652 C CA . ALA A 1 89 ? -1.963 14.812 18.464 1.00 91.44 89 ALA A CA 1
ATOM 653 C C . ALA A 1 89 ? -2.520 15.556 17.249 1.00 91.44 89 ALA A C 1
ATOM 655 O O . ALA A 1 89 ? -1.990 15.446 16.142 1.00 91.44 89 ALA A O 1
ATOM 656 N N . ARG A 1 90 ? -3.526 16.400 17.497 1.00 91.50 90 ARG A N 1
ATOM 657 C CA . ARG A 1 90 ? -4.133 17.276 16.494 1.00 91.50 90 ARG A CA 1
ATOM 658 C C . ARG A 1 90 ? -3.086 18.181 15.846 1.00 91.50 90 ARG A C 1
ATOM 660 O O . ARG A 1 90 ? -3.015 18.233 14.625 1.00 91.50 90 ARG A O 1
ATOM 667 N N . MET A 1 91 ? -2.249 18.842 16.649 1.00 92.06 91 MET A N 1
ATOM 668 C CA . MET A 1 91 ? -1.178 19.716 16.158 1.00 92.06 91 MET A CA 1
ATOM 669 C C . MET A 1 91 ? -0.148 18.961 15.309 1.00 92.06 91 MET A C 1
ATOM 671 O O . MET A 1 91 ? 0.265 19.471 14.270 1.00 92.06 91 MET A O 1
ATOM 675 N N . SER A 1 92 ? 0.249 17.748 15.718 1.00 95.19 92 SER A N 1
ATOM 676 C CA . SER A 1 92 ? 1.203 16.937 14.948 1.00 95.19 92 SER A CA 1
ATOM 677 C C . SER A 1 92 ? 0.653 16.531 13.577 1.00 95.19 92 SER A C 1
ATOM 679 O O . SER A 1 92 ? 1.366 16.639 12.583 1.00 95.19 92 SER A O 1
ATOM 681 N N . LEU A 1 93 ? -0.631 16.156 13.494 1.00 95.94 93 LEU A N 1
ATOM 682 C CA . LEU A 1 93 ? -1.278 15.854 12.217 1.00 95.94 93 LEU A CA 1
ATOM 683 C C . LEU A 1 93 ? -1.484 17.115 11.368 1.00 95.94 93 LEU A C 1
ATOM 685 O O . LEU A 1 93 ? -1.178 17.092 10.180 1.00 95.94 93 LEU A O 1
ATOM 689 N N . ALA A 1 94 ? -1.933 18.223 11.967 1.00 95.12 94 ALA A N 1
ATOM 690 C CA . ALA A 1 94 ? -2.125 19.491 11.262 1.00 95.12 94 ALA A CA 1
ATOM 691 C C . ALA A 1 94 ? -0.832 19.965 10.579 1.00 95.12 94 ALA A C 1
ATOM 693 O O . ALA A 1 94 ? -0.861 20.346 9.414 1.00 95.12 94 ALA A O 1
ATOM 694 N N . SER A 1 95 ? 0.311 19.860 11.266 1.00 96.56 95 SER A N 1
ATOM 695 C CA . SER A 1 95 ? 1.613 20.231 10.699 1.00 96.56 95 SER A CA 1
ATOM 696 C C . SER A 1 95 ? 2.023 19.359 9.504 1.00 96.56 95 SER A C 1
ATOM 698 O O . SER A 1 95 ? 2.574 19.878 8.533 1.00 96.56 95 SER A O 1
ATOM 700 N N . ILE A 1 96 ? 1.748 18.049 9.544 1.00 97.62 96 ILE A N 1
ATOM 701 C CA . ILE A 1 96 ? 2.003 17.146 8.409 1.00 97.62 96 ILE A CA 1
ATOM 702 C C . ILE A 1 96 ? 1.090 17.501 7.229 1.00 97.62 96 ILE A C 1
ATOM 704 O O . ILE A 1 96 ? 1.561 17.590 6.095 1.00 97.62 96 ILE A O 1
ATOM 708 N N . VAL A 1 97 ? -0.199 17.736 7.485 1.00 97.69 97 VAL A N 1
ATOM 709 C CA . VAL A 1 97 ? -1.190 18.070 6.451 1.00 97.69 97 VAL A CA 1
ATOM 710 C C . VAL A 1 97 ? -0.869 19.407 5.778 1.00 97.69 97 VAL A C 1
ATOM 712 O O . VAL A 1 97 ? -0.879 19.481 4.554 1.00 97.69 97 VAL A O 1
ATOM 715 N N . GLU A 1 98 ? -0.510 20.439 6.543 1.00 97.62 98 GLU A N 1
ATOM 716 C CA . GLU A 1 98 ? -0.138 21.759 6.012 1.00 97.62 98 GLU A CA 1
ATOM 717 C C . GLU A 1 98 ? 1.097 21.693 5.099 1.00 97.62 98 GLU A C 1
ATOM 719 O O . GLU A 1 98 ? 1.095 22.247 3.995 1.00 97.62 98 GLU A O 1
ATOM 724 N N . ARG A 1 99 ? 2.140 20.963 5.518 1.00 97.56 99 ARG A N 1
ATOM 725 C CA . ARG A 1 99 ? 3.330 20.739 4.681 1.00 97.56 99 ARG A CA 1
ATOM 726 C C . ARG A 1 99 ? 3.010 19.914 3.439 1.00 97.56 99 ARG A C 1
ATOM 728 O O . ARG A 1 99 ? 3.531 20.215 2.371 1.00 97.56 99 ARG A O 1
ATOM 735 N N . SER A 1 100 ? 2.133 18.918 3.563 1.00 97.75 100 SER A N 1
ATOM 736 C CA . SER A 1 100 ? 1.681 18.099 2.431 1.00 97.75 100 SER A CA 1
ATOM 737 C C . SER A 1 100 ? 0.938 18.940 1.393 1.00 97.75 100 SER A C 1
ATOM 739 O O . SER A 1 100 ? 1.221 18.833 0.204 1.00 97.75 100 SER A O 1
ATOM 741 N N . LEU A 1 101 ? 0.022 19.809 1.838 1.00 97.69 101 LEU A N 1
ATOM 742 C CA . LEU A 1 101 ? -0.698 20.742 0.969 1.00 97.69 101 LEU A CA 1
ATOM 743 C C . LEU A 1 101 ? 0.272 21.695 0.266 1.00 97.69 101 LEU A C 1
ATOM 745 O O . LEU A 1 101 ? 0.233 21.775 -0.956 1.00 97.69 101 LEU A O 1
ATOM 749 N N . THR A 1 102 ? 1.188 22.320 1.014 1.00 97.44 102 THR A N 1
ATOM 750 C CA . THR A 1 102 ? 2.238 23.188 0.450 1.00 97.44 102 THR A CA 1
ATOM 751 C C . THR A 1 102 ? 3.084 22.447 -0.593 1.00 97.44 102 THR A C 1
ATOM 753 O O . THR A 1 102 ? 3.332 22.967 -1.675 1.00 97.44 102 THR A O 1
ATOM 756 N N . SER A 1 103 ? 3.503 21.208 -0.312 1.00 96.50 103 SER A N 1
ATOM 757 C CA . SER A 1 103 ? 4.288 20.406 -1.262 1.00 96.50 103 SER A CA 1
ATOM 758 C C . SER A 1 103 ? 3.517 20.176 -2.567 1.00 96.50 103 SER A C 1
ATOM 760 O O . SER A 1 103 ? 4.068 20.351 -3.652 1.00 96.50 103 SER A O 1
ATOM 762 N N . LEU A 1 104 ? 2.221 19.873 -2.467 1.00 96.25 104 LEU A N 1
ATOM 763 C CA . LEU A 1 104 ? 1.333 19.614 -3.601 1.00 96.25 104 LEU A CA 1
ATOM 764 C C . LEU A 1 104 ? 0.903 20.866 -4.388 1.00 96.25 104 LEU A C 1
ATOM 766 O O . LEU A 1 104 ? 0.258 20.720 -5.429 1.00 96.25 104 LEU A O 1
ATOM 770 N N . GLU A 1 105 ? 1.210 22.077 -3.917 1.00 95.19 105 GLU A N 1
ATOM 771 C CA . GLU A 1 105 ? 1.033 23.309 -4.704 1.00 95.19 105 GLU A CA 1
ATOM 772 C C . GLU A 1 105 ? 2.086 23.409 -5.814 1.00 95.19 105 GLU A C 1
ATOM 774 O O . GLU A 1 105 ? 1.773 23.808 -6.938 1.00 95.19 105 GLU A O 1
ATOM 779 N N . ASP A 1 106 ? 3.316 22.989 -5.508 1.00 92.38 106 ASP A N 1
ATOM 780 C CA . ASP A 1 106 ? 4.476 23.127 -6.390 1.00 92.38 106 ASP A CA 1
ATOM 781 C C . ASP A 1 106 ? 4.902 21.807 -7.053 1.00 92.38 106 ASP A C 1
ATOM 783 O O . ASP A 1 106 ? 5.667 21.819 -8.022 1.00 92.38 106 ASP A O 1
ATOM 787 N N . ASN A 1 107 ? 4.431 20.662 -6.547 1.00 91.50 107 ASN A N 1
ATOM 788 C CA . ASN A 1 107 ? 4.898 19.338 -6.955 1.00 91.50 107 ASN A CA 1
ATOM 789 C C . ASN A 1 107 ? 3.732 18.391 -7.287 1.00 91.50 107 ASN A C 1
ATOM 791 O O . ASN A 1 107 ? 2.641 18.503 -6.730 1.00 91.50 107 ASN A O 1
ATOM 795 N N . PRO A 1 108 ? 3.950 17.408 -8.182 1.00 87.06 108 PRO A N 1
ATOM 796 C CA . PRO A 1 108 ? 2.930 16.420 -8.543 1.00 87.06 108 PRO A CA 1
ATOM 797 C C . PRO A 1 108 ? 2.680 15.354 -7.460 1.00 87.06 108 PRO A C 1
ATOM 799 O O . PRO A 1 108 ? 1.849 14.470 -7.669 1.00 87.06 108 PRO A O 1
ATOM 802 N N . ASP A 1 109 ? 3.440 15.382 -6.365 1.00 91.69 109 ASP A N 1
ATOM 803 C CA . ASP A 1 109 ? 3.365 14.468 -5.224 1.00 91.69 109 ASP A CA 1
ATOM 804 C C . ASP A 1 109 ? 3.958 15.151 -3.978 1.00 91.69 109 ASP A C 1
ATOM 806 O O . ASP A 1 109 ? 4.587 16.204 -4.103 1.00 91.69 109 ASP A O 1
ATOM 810 N N . ILE A 1 110 ? 3.786 14.552 -2.798 1.00 94.06 110 ILE A N 1
ATOM 811 C CA . ILE A 1 110 ? 4.419 15.030 -1.561 1.00 94.06 110 ILE A CA 1
ATOM 812 C C . ILE A 1 110 ? 5.877 14.561 -1.553 1.00 94.06 110 ILE A C 1
ATOM 814 O O . ILE A 1 110 ? 6.140 13.359 -1.529 1.00 94.06 110 ILE A O 1
ATOM 818 N N . LEU A 1 111 ? 6.822 15.500 -1.578 1.00 92.94 111 LEU A N 1
ATOM 819 C CA . LEU A 1 111 ? 8.250 15.177 -1.629 1.00 92.94 111 LEU A CA 1
ATOM 820 C C . LEU A 1 111 ? 8.803 14.757 -0.259 1.00 92.94 111 LEU A C 1
ATOM 822 O O . LEU A 1 111 ? 8.421 15.329 0.763 1.00 92.94 111 LEU A O 1
ATOM 826 N N . GLU A 1 112 ? 9.794 13.855 -0.244 1.00 91.62 112 GLU A N 1
ATOM 827 C CA . GLU A 1 112 ? 10.424 13.363 1.002 1.00 91.62 112 GLU A CA 1
ATOM 828 C C . GLU A 1 112 ? 11.032 14.494 1.851 1.00 91.62 112 GLU A C 1
ATOM 830 O O . GLU A 1 112 ? 10.986 14.474 3.083 1.00 91.62 112 GLU A O 1
ATOM 835 N N . LYS A 1 113 ? 11.571 15.526 1.193 1.00 92.31 113 LYS A N 1
ATOM 836 C CA . LYS A 1 113 ? 12.118 16.713 1.868 1.00 92.31 113 LYS A CA 1
ATOM 837 C C . LYS A 1 113 ? 11.053 17.514 2.635 1.00 92.31 113 LYS A C 1
ATOM 839 O O . LYS A 1 113 ? 11.403 18.255 3.551 1.00 92.31 113 LYS A O 1
ATOM 844 N N . ASP A 1 114 ? 9.790 17.417 2.212 1.00 95.19 114 ASP A N 1
ATOM 845 C CA . ASP A 1 114 ? 8.680 18.204 2.746 1.00 95.19 114 ASP A CA 1
ATOM 846 C C . ASP A 1 114 ? 7.932 17.414 3.816 1.00 95.19 114 ASP A C 1
ATOM 848 O O . ASP A 1 114 ? 7.561 18.001 4.830 1.00 95.19 114 ASP A O 1
ATOM 852 N N . VAL A 1 115 ? 7.751 16.102 3.622 1.00 95.12 115 VAL A N 1
ATOM 853 C CA . VAL A 1 115 ? 7.212 15.148 4.604 1.00 95.12 115 VAL A CA 1
ATOM 854 C C . VAL A 1 115 ? 8.005 13.850 4.523 1.00 95.12 115 VAL A C 1
ATOM 856 O O . VAL A 1 115 ? 8.157 13.274 3.450 1.00 95.12 115 VAL A O 1
ATOM 859 N N . SER A 1 116 ? 8.480 13.370 5.673 1.00 92.62 116 SER A N 1
ATOM 860 C CA . SER A 1 116 ? 9.281 12.148 5.754 1.00 92.62 116 SER A CA 1
ATOM 861 C C . SER A 1 116 ? 8.541 10.948 5.165 1.00 92.62 116 SER A C 1
ATOM 863 O O . SER A 1 116 ? 7.357 10.731 5.431 1.00 92.62 116 SER A O 1
ATOM 865 N N . ILE A 1 117 ? 9.280 10.078 4.473 1.00 87.81 117 ILE A N 1
ATOM 866 C CA . ILE A 1 117 ? 8.788 8.765 4.028 1.00 87.81 117 ILE A CA 1
ATOM 867 C C . ILE A 1 117 ? 8.421 7.829 5.191 1.00 87.81 117 ILE A C 1
ATOM 869 O O . ILE A 1 117 ? 7.896 6.741 4.970 1.00 87.81 117 ILE A O 1
ATOM 873 N N . ILE A 1 118 ? 8.739 8.193 6.433 1.00 89.31 118 ILE A N 1
ATOM 874 C CA . ILE A 1 118 ? 8.355 7.446 7.628 1.00 89.31 118 ILE A CA 1
ATOM 875 C C . ILE A 1 118 ? 7.661 8.391 8.602 1.00 89.31 118 ILE A C 1
ATOM 877 O O . ILE A 1 118 ? 8.260 9.363 9.066 1.00 89.31 118 ILE A O 1
ATOM 881 N N . ILE A 1 119 ? 6.431 8.038 8.964 1.00 93.69 119 ILE A N 1
ATOM 882 C CA . ILE A 1 119 ? 5.654 8.654 10.036 1.00 93.69 119 ILE A CA 1
ATOM 883 C C . ILE A 1 119 ? 5.338 7.562 11.061 1.00 93.69 119 ILE A C 1
ATOM 885 O O . ILE A 1 119 ? 4.928 6.462 10.707 1.00 93.69 119 ILE A O 1
ATOM 889 N N . MET A 1 120 ? 5.511 7.860 12.342 1.00 93.31 120 MET A N 1
ATOM 890 C CA . MET A 1 120 ? 5.161 6.986 13.457 1.00 93.31 120 MET A CA 1
ATOM 891 C C . MET A 1 120 ? 4.016 7.607 14.255 1.00 93.31 120 MET A C 1
ATOM 893 O O . MET A 1 120 ? 4.129 8.758 14.671 1.00 93.31 120 MET A O 1
ATOM 897 N N . GLY A 1 121 ? 2.941 6.861 14.514 1.00 94.06 121 GLY A N 1
ATOM 898 C CA . GLY A 1 121 ? 1.792 7.330 15.294 1.00 94.06 121 GLY A CA 1
ATOM 899 C C . GLY A 1 121 ? 1.602 6.563 16.593 1.00 94.06 121 GLY A C 1
ATOM 900 O O . GLY A 1 121 ? 1.500 5.344 16.592 1.00 94.06 121 GLY A O 1
ATOM 901 N N . CYS A 1 122 ? 1.543 7.256 17.729 1.00 94.81 122 CYS A N 1
ATOM 902 C CA . CYS A 1 122 ? 1.377 6.597 19.024 1.00 94.81 122 CYS A CA 1
ATOM 903 C C . CYS A 1 122 ? -0.075 6.147 19.262 1.00 94.81 122 CYS A C 1
ATOM 905 O O . CYS A 1 122 ? -0.963 6.996 19.351 1.00 94.81 122 CYS A O 1
ATOM 907 N N . TYR A 1 123 ? -0.305 4.849 19.497 1.00 92.62 123 TYR A N 1
ATOM 908 C CA . TYR A 1 123 ? -1.631 4.311 19.840 1.00 92.62 123 TYR A CA 1
ATOM 909 C C . TYR A 1 123 ? -2.209 4.919 21.125 1.00 92.62 123 TYR A C 1
ATOM 911 O O . TYR A 1 123 ? -3.422 5.058 21.258 1.00 92.62 123 TYR A O 1
ATOM 919 N N . ASN A 1 124 ? -1.347 5.297 22.074 1.00 92.44 124 ASN A N 1
ATOM 920 C CA . ASN A 1 124 ? -1.776 5.804 23.375 1.00 92.44 124 ASN A CA 1
ATOM 921 C C . ASN A 1 124 ? -2.222 7.274 23.340 1.00 92.44 124 ASN A C 1
ATOM 923 O O . ASN A 1 124 ? -3.222 7.629 23.957 1.00 92.44 124 ASN A O 1
ATOM 927 N N . CYS A 1 125 ? -1.470 8.155 22.671 1.00 92.50 125 CYS A N 1
ATOM 928 C CA . CYS A 1 125 ? -1.733 9.598 22.724 1.00 92.50 125 CYS A CA 1
ATOM 929 C C . CYS A 1 125 ? -2.081 10.241 21.379 1.00 92.50 125 CYS A C 1
ATOM 931 O O . CYS A 1 125 ? -2.434 11.418 21.387 1.00 92.50 125 CYS A O 1
ATOM 933 N N . GLY A 1 126 ? -1.967 9.508 20.266 1.00 93.12 126 GLY A N 1
ATOM 934 C CA . GLY A 1 126 ? -2.275 9.964 18.907 1.00 93.12 126 GLY A CA 1
ATOM 935 C C . GLY A 1 126 ? -1.225 10.867 18.254 1.00 93.12 126 GLY A C 1
ATOM 936 O O . GLY A 1 126 ? -1.420 11.285 17.119 1.00 93.12 126 GLY A O 1
ATOM 937 N N . VAL A 1 127 ? -0.130 11.201 18.946 1.00 94.75 127 VAL A N 1
ATOM 938 C CA . VAL A 1 127 ? 0.924 12.065 18.389 1.00 94.75 127 VAL A CA 1
ATOM 939 C C . VAL A 1 127 ? 1.667 11.351 17.267 1.00 94.75 127 VAL A C 1
ATOM 941 O O . VAL A 1 127 ? 2.084 10.201 17.435 1.00 94.75 127 VAL A O 1
ATOM 944 N N . LEU A 1 128 ? 1.846 12.070 16.158 1.00 96.12 128 LEU A N 1
ATOM 945 C CA . LEU A 1 128 ? 2.669 11.676 15.024 1.00 96.12 128 LEU A CA 1
ATOM 946 C C . LEU A 1 128 ? 4.090 12.239 15.167 1.00 96.12 128 LEU A C 1
ATOM 948 O O . LEU A 1 128 ? 4.283 13.360 15.639 1.00 96.12 128 LEU A O 1
ATOM 952 N N . THR A 1 129 ? 5.084 11.463 14.748 1.00 94.69 129 THR A N 1
ATOM 953 C CA . THR A 1 129 ? 6.489 11.881 14.646 1.00 94.69 129 THR A CA 1
ATOM 954 C C . THR A 1 129 ? 7.117 11.322 13.375 1.00 94.69 129 THR A C 1
ATOM 956 O O . THR A 1 129 ? 6.764 10.236 12.934 1.00 94.69 129 THR A O 1
ATOM 959 N N . GLU A 1 130 ? 8.056 12.053 12.788 1.00 93.88 130 GLU A N 1
ATOM 960 C CA . GLU A 1 130 ? 8.791 11.655 11.579 1.00 93.88 130 GLU A CA 1
ATOM 961 C C . GLU A 1 130 ? 10.183 11.071 11.911 1.00 93.88 130 GLU A C 1
ATOM 963 O O . GLU A 1 130 ? 11.019 10.857 11.033 1.00 93.88 130 GLU A O 1
ATOM 968 N N . GLU A 1 131 ? 10.452 10.799 13.194 1.00 87.25 131 GLU A N 1
ATOM 969 C CA . GLU A 1 131 ? 11.690 10.168 13.654 1.00 87.25 131 GLU A CA 1
ATOM 970 C C . GLU A 1 131 ? 11.730 8.672 13.297 1.00 87.25 131 GLU A C 1
ATOM 972 O O . GLU A 1 131 ? 10.898 7.878 13.735 1.00 87.25 131 GLU A O 1
ATOM 977 N N . SER A 1 132 ? 12.748 8.263 12.534 1.00 75.19 132 SER A N 1
ATOM 978 C CA . SER A 1 132 ? 12.914 6.871 12.081 1.00 75.19 132 SER A CA 1
ATOM 979 C C . SER A 1 132 ? 13.523 5.927 13.127 1.00 75.19 132 SER A C 1
ATOM 981 O O . SER A 1 132 ? 13.431 4.707 12.985 1.00 75.19 132 SER A O 1
ATOM 983 N N . GLN A 1 133 ? 14.155 6.467 14.173 1.00 82.69 133 GLN A N 1
ATOM 984 C CA . GLN A 1 133 ? 14.736 5.709 15.283 1.00 82.69 133 GLN A CA 1
ATOM 985 C C . GLN A 1 133 ? 14.209 6.272 16.595 1.00 82.69 133 GLN A C 1
ATOM 987 O O . GLN A 1 133 ? 14.728 7.263 17.101 1.00 82.69 133 GLN A O 1
ATOM 992 N N . ILE A 1 134 ? 13.179 5.629 17.138 1.00 87.38 134 ILE A N 1
ATOM 993 C CA . ILE A 1 134 ? 12.523 6.074 18.361 1.00 87.38 134 ILE A CA 1
ATOM 994 C C . ILE A 1 134 ? 12.417 4.931 19.366 1.00 87.38 134 ILE A C 1
ATOM 996 O O . ILE A 1 134 ? 12.059 3.810 19.012 1.00 87.38 134 ILE A O 1
ATOM 1000 N N . GLU A 1 135 ? 12.747 5.214 20.627 1.00 92.75 135 GLU A N 1
ATOM 1001 C CA . GLU A 1 135 ? 12.605 4.258 21.735 1.00 92.75 135 GLU A CA 1
ATOM 1002 C C . GLU A 1 135 ? 11.311 4.491 22.527 1.00 92.75 135 GLU A C 1
ATOM 1004 O O . GLU A 1 135 ? 10.709 3.541 23.035 1.00 92.75 135 GLU A O 1
ATOM 1009 N N . LEU A 1 136 ? 10.871 5.752 22.611 1.00 95.44 136 LEU A N 1
ATOM 1010 C CA . LEU A 1 136 ? 9.708 6.208 23.369 1.00 95.44 136 LEU A CA 1
ATOM 1011 C C . LEU A 1 136 ? 8.962 7.300 22.597 1.00 95.44 136 LEU A C 1
ATOM 1013 O O . LEU A 1 136 ? 9.592 8.181 22.024 1.00 95.44 136 LEU A O 1
ATOM 1017 N N . CYS A 1 137 ? 7.631 7.315 22.664 1.00 95.19 137 CYS A N 1
ATOM 1018 C CA . CYS A 1 137 ? 6.816 8.431 22.195 1.00 95.19 137 CYS A CA 1
ATOM 1019 C C . CYS A 1 137 ? 7.312 9.744 22.835 1.00 95.19 137 CYS A C 1
ATOM 1021 O O . CYS A 1 137 ? 7.344 9.832 24.069 1.00 95.19 137 CYS A O 1
ATOM 1023 N N . PRO A 1 138 ? 7.604 10.792 22.042 1.00 93.19 138 PRO A N 1
ATOM 1024 C CA . PRO A 1 138 ? 8.223 12.014 22.554 1.00 93.19 138 PRO A CA 1
ATOM 1025 C C . PRO A 1 138 ? 7.250 12.846 23.400 1.00 93.19 138 PRO A C 1
ATOM 1027 O O . PRO A 1 138 ? 7.656 13.766 24.105 1.00 93.19 138 PRO A O 1
ATOM 1030 N N . HIS A 1 139 ? 5.955 12.521 23.339 1.00 93.50 139 HIS A N 1
ATOM 1031 C CA . HIS A 1 139 ? 4.907 13.222 24.063 1.00 93.50 139 HIS A CA 1
ATOM 1032 C C . HIS A 1 139 ? 4.481 12.510 25.354 1.00 93.50 139 HIS A C 1
ATOM 1034 O O . HIS A 1 139 ? 4.465 13.127 26.415 1.00 93.50 139 HIS A O 1
ATOM 1040 N N . CYS A 1 140 ? 4.115 11.224 25.283 1.00 94.81 140 CYS A N 1
ATOM 1041 C CA . CYS A 1 140 ? 3.562 10.501 26.437 1.00 94.81 140 CYS A CA 1
ATOM 1042 C C . CYS A 1 140 ? 4.507 9.458 27.052 1.00 94.81 140 CYS A C 1
ATOM 1044 O O . CYS A 1 140 ? 4.161 8.864 28.070 1.00 94.81 140 CYS A O 1
ATOM 1046 N N . GLY A 1 141 ? 5.676 9.211 26.451 1.00 95.31 141 GLY A N 1
ATOM 1047 C CA . GLY A 1 141 ? 6.643 8.227 26.945 1.00 95.31 141 GLY A CA 1
ATOM 1048 C C . GLY A 1 141 ? 6.244 6.761 26.740 1.00 95.31 141 GLY A C 1
ATOM 1049 O O . GLY A 1 141 ? 6.879 5.884 27.321 1.00 95.31 141 GLY A O 1
ATOM 1050 N N . ALA A 1 142 ? 5.208 6.471 25.943 1.00 96.00 142 ALA A N 1
ATOM 1051 C CA . ALA A 1 142 ? 4.875 5.100 25.550 1.00 96.00 142 ALA A CA 1
ATOM 1052 C C . ALA A 1 142 ? 6.055 4.442 24.817 1.00 96.00 142 ALA A C 1
ATOM 1054 O O . ALA A 1 142 ? 6.740 5.107 24.046 1.00 96.00 142 ALA A O 1
ATOM 1055 N N . LEU A 1 143 ? 6.293 3.149 25.046 1.00 95.62 143 LEU A N 1
ATOM 1056 C CA . LEU A 1 143 ? 7.367 2.403 24.381 1.00 95.62 143 LEU A CA 1
ATOM 1057 C C . LEU A 1 143 ? 7.167 2.382 22.859 1.00 95.62 143 LEU A C 1
ATOM 1059 O O . LEU A 1 143 ? 6.032 2.367 22.399 1.00 95.62 143 LEU A O 1
ATOM 1063 N N . ALA A 1 144 ? 8.249 2.294 22.082 1.00 90.88 144 ALA A N 1
ATOM 1064 C CA . ALA A 1 144 ? 8.200 2.265 20.614 1.00 90.88 144 ALA A CA 1
ATOM 1065 C C . ALA A 1 144 ? 7.275 1.186 20.012 1.00 90.88 144 ALA A C 1
ATOM 1067 O O . ALA A 1 144 ? 6.764 1.365 18.915 1.00 90.88 144 ALA A O 1
ATOM 1068 N N . VAL A 1 145 ? 7.027 0.083 20.730 1.00 90.50 145 VAL A N 1
ATOM 1069 C CA . VAL A 1 145 ? 6.074 -0.968 20.315 1.00 90.50 145 VAL A CA 1
ATOM 1070 C C . VAL A 1 145 ? 4.615 -0.483 20.281 1.00 90.50 145 VAL A C 1
ATOM 1072 O O . VAL A 1 145 ? 3.790 -1.068 19.592 1.00 90.50 145 VAL A O 1
ATOM 1075 N N . GLU A 1 146 ? 4.307 0.605 20.990 1.00 93.88 146 GLU A N 1
ATOM 1076 C CA . GLU A 1 146 ? 3.003 1.277 21.005 1.00 93.88 146 GLU A CA 1
ATOM 1077 C C . GLU A 1 146 ? 2.901 2.373 19.926 1.00 93.88 146 GLU A C 1
ATOM 1079 O O . GLU A 1 146 ? 2.035 3.252 20.007 1.00 93.88 146 GLU A O 1
ATOM 1084 N N . LEU A 1 147 ? 3.810 2.379 18.946 1.00 92.44 147 LEU A N 1
ATOM 1085 C CA . LEU A 1 147 ? 3.755 3.271 17.795 1.00 92.44 147 LEU A CA 1
ATOM 1086 C C . LEU A 1 147 ? 3.493 2.456 16.526 1.00 92.44 147 LEU A C 1
ATOM 1088 O O . LEU A 1 147 ? 4.180 1.479 16.231 1.00 92.44 147 LEU A O 1
ATOM 1092 N N . GLU A 1 148 ? 2.503 2.895 15.763 1.00 90.56 148 GLU A N 1
ATOM 1093 C CA . GLU A 1 148 ? 2.205 2.411 14.425 1.00 90.56 148 GLU A CA 1
ATOM 1094 C C . GLU A 1 148 ? 3.156 3.058 13.417 1.00 90.56 148 GLU A C 1
ATOM 1096 O O . GLU A 1 148 ? 3.403 4.262 13.483 1.00 90.56 148 GLU A O 1
ATOM 1101 N N . TRP A 1 149 ? 3.702 2.260 12.501 1.00 87.69 149 TRP A N 1
ATOM 1102 C CA . TRP A 1 149 ? 4.565 2.735 11.422 1.00 87.69 149 TRP A CA 1
ATOM 1103 C C . TRP A 1 149 ? 3.737 2.984 10.160 1.00 87.69 149 TRP A C 1
ATOM 1105 O O . TRP A 1 149 ? 3.007 2.102 9.712 1.00 87.69 149 TRP A O 1
ATOM 1115 N N . PHE A 1 150 ? 3.916 4.152 9.552 1.00 88.00 150 PHE A N 1
ATOM 1116 C CA . PHE A 1 150 ? 3.359 4.530 8.260 1.00 88.00 150 PHE A CA 1
ATOM 1117 C C . PHE A 1 150 ? 4.503 4.903 7.317 1.00 88.00 150 PHE A C 1
ATOM 1119 O O . PHE A 1 150 ? 5.371 5.705 7.659 1.00 88.00 150 PHE A O 1
ATOM 1126 N N . GLY A 1 151 ? 4.498 4.351 6.110 1.00 82.88 151 GLY A N 1
ATOM 1127 C CA . GLY A 1 151 ? 5.439 4.738 5.065 1.00 82.88 151 GLY A CA 1
ATOM 1128 C C . GLY A 1 151 ? 4.930 4.364 3.677 1.00 82.88 151 GLY A C 1
ATOM 1129 O O . GLY A 1 151 ? 3.859 3.764 3.559 1.00 82.88 151 GLY A O 1
ATOM 1130 N N . PRO A 1 152 ? 5.689 4.666 2.609 1.00 70.56 152 PRO A N 1
ATOM 1131 C CA . PRO A 1 152 ? 5.239 4.499 1.225 1.00 70.56 152 PRO A CA 1
ATOM 1132 C C . PRO A 1 152 ? 5.086 3.025 0.811 1.00 70.56 152 PRO A C 1
ATOM 1134 O O . PRO A 1 152 ? 4.620 2.727 -0.286 1.00 70.56 152 PRO A O 1
ATOM 1137 N N . PHE A 1 153 ? 5.468 2.084 1.684 1.00 63.62 153 PHE A N 1
ATOM 1138 C CA . PHE A 1 153 ? 5.398 0.649 1.435 1.00 63.62 153 PHE A CA 1
ATOM 1139 C C . PHE A 1 153 ? 4.177 0.020 2.096 1.00 63.62 153 PHE A C 1
ATOM 1141 O O . PHE A 1 153 ? 4.150 -0.234 3.298 1.00 63.62 153 PHE A O 1
ATOM 1148 N N . TYR A 1 154 ? 3.217 -0.348 1.254 1.00 60.06 154 TYR A N 1
ATOM 1149 C CA . TYR A 1 154 ? 2.051 -1.154 1.593 1.00 60.06 154 TYR A CA 1
ATOM 1150 C C . TYR A 1 154 ? 2.430 -2.634 1.798 1.00 60.06 154 TYR A C 1
ATOM 1152 O O . TYR A 1 154 ? 2.035 -3.492 1.013 1.00 60.06 154 TYR A O 1
ATOM 1160 N N . ALA A 1 155 ? 3.254 -2.946 2.801 1.00 52.44 155 ALA A N 1
ATOM 1161 C CA . ALA A 1 155 ? 3.535 -4.337 3.187 1.00 52.44 155 ALA A CA 1
ATOM 1162 C C . ALA A 1 155 ? 2.539 -4.854 4.238 1.00 52.44 155 ALA A C 1
ATOM 1164 O O . ALA A 1 155 ? 2.289 -6.054 4.322 1.00 52.44 155 ALA A O 1
ATOM 1165 N N . GLU A 1 156 ? 1.940 -3.941 5.002 1.00 62.50 156 GLU A N 1
ATOM 1166 C CA . GLU A 1 156 ? 0.898 -4.220 5.980 1.00 62.50 156 GLU A CA 1
ATOM 1167 C C . GLU A 1 156 ? 0.007 -2.978 6.077 1.00 62.50 156 GLU A C 1
ATOM 1169 O O . GLU A 1 156 ? 0.492 -1.883 6.347 1.00 62.50 156 GLU A O 1
ATOM 1174 N N . THR A 1 157 ? -1.287 -3.120 5.798 1.00 69.50 157 THR A N 1
ATOM 1175 C CA . THR A 1 157 ? -2.265 -2.069 6.095 1.00 69.50 157 THR A CA 1
ATOM 1176 C C . THR A 1 157 ? -3.492 -2.666 6.752 1.00 69.50 157 THR A C 1
ATOM 1178 O O . THR A 1 157 ? -3.809 -3.846 6.561 1.00 69.50 157 THR A O 1
ATOM 1181 N N . SER A 1 158 ? -4.234 -1.833 7.481 1.00 68.69 158 SER A N 1
ATOM 1182 C CA . SER A 1 158 ? -5.466 -2.240 8.164 1.00 68.69 158 SER A CA 1
ATOM 1183 C C . SER A 1 158 ? -6.554 -2.757 7.195 1.00 68.69 158 SER A C 1
ATOM 1185 O O . SER A 1 158 ? -7.482 -3.478 7.585 1.00 68.69 158 SER A O 1
ATOM 1187 N N . GLU A 1 159 ? -6.407 -2.427 5.908 1.00 69.88 159 GLU A N 1
ATOM 1188 C CA . GLU A 1 159 ? -7.272 -2.775 4.782 1.00 69.88 159 GLU A CA 1
ATOM 1189 C C . GLU A 1 159 ? -6.792 -4.005 3.993 1.00 69.88 159 GLU A C 1
ATOM 1191 O O . GLU A 1 159 ? -7.376 -4.311 2.948 1.00 69.88 159 GLU A O 1
ATOM 1196 N N . HIS A 1 160 ? -5.755 -4.706 4.470 1.00 70.69 160 HIS A N 1
ATOM 1197 C CA . HIS A 1 160 ? -5.146 -5.861 3.798 1.00 70.69 160 HIS A CA 1
ATOM 1198 C C . HIS A 1 160 ? -4.728 -5.553 2.356 1.00 70.69 160 HIS A C 1
ATOM 1200 O O . HIS A 1 160 ? -5.065 -6.287 1.422 1.00 70.69 160 HIS A O 1
ATOM 1206 N N . LEU A 1 161 ? -4.035 -4.426 2.164 1.00 72.62 161 LEU A N 1
ATOM 1207 C CA . LEU A 1 161 ? -3.394 -4.074 0.895 1.00 72.62 161 LEU A CA 1
ATOM 1208 C C . LEU A 1 161 ? -4.370 -4.010 -0.299 1.00 72.62 161 LEU A C 1
ATOM 1210 O O . LEU A 1 161 ? -3.971 -4.162 -1.444 1.00 72.62 161 LEU A O 1
ATOM 1214 N N . GLY A 1 162 ? -5.674 -3.823 -0.083 1.00 68.25 162 GLY A N 1
ATOM 1215 C CA . GLY A 1 162 ? -6.642 -3.752 -1.185 1.00 68.25 162 GLY A CA 1
ATOM 1216 C C . GLY A 1 162 ? -7.148 -5.099 -1.725 1.00 68.25 162 GLY A C 1
ATOM 1217 O O . GLY A 1 162 ? -7.879 -5.090 -2.712 1.00 68.25 162 GLY A O 1
ATOM 1218 N N . GLN A 1 163 ? -6.862 -6.223 -1.050 1.00 78.94 163 GLN A N 1
ATOM 1219 C CA . GLN A 1 163 ? -7.567 -7.510 -1.214 1.00 78.94 163 GLN A CA 1
ATOM 1220 C C . GLN A 1 163 ? -7.625 -8.042 -2.662 1.00 78.94 163 GLN A C 1
ATOM 1222 O O . GLN A 1 163 ? -8.703 -8.353 -3.179 1.00 78.94 163 GLN A O 1
ATOM 1227 N N . LEU A 1 164 ? -6.478 -8.150 -3.338 1.00 90.25 164 LEU A N 1
ATOM 1228 C CA . LEU A 1 164 ? -6.437 -8.692 -4.697 1.00 90.25 164 LEU A CA 1
ATOM 1229 C C . LEU A 1 164 ? -6.617 -10.216 -4.709 1.00 90.25 164 LEU A C 1
ATOM 1231 O O . LEU A 1 164 ? -6.183 -10.924 -3.805 1.00 90.25 164 LEU A O 1
ATOM 1235 N N . THR A 1 165 ? -7.249 -10.732 -5.765 1.00 95.25 165 THR A N 1
ATOM 1236 C CA . THR A 1 165 ? -7.277 -12.175 -6.039 1.00 95.25 165 THR A CA 1
ATOM 1237 C C . THR A 1 165 ? -5.970 -12.614 -6.709 1.00 95.25 165 THR A C 1
ATOM 1239 O O . THR A 1 165 ? -5.328 -11.791 -7.369 1.00 95.25 165 THR A O 1
ATOM 1242 N N . PRO A 1 166 ? -5.601 -13.909 -6.636 1.00 96.75 166 PRO A N 1
ATOM 1243 C CA . PRO A 1 166 ? -4.483 -14.456 -7.407 1.00 96.75 166 PRO A CA 1
ATOM 1244 C C . PRO A 1 166 ? -4.510 -14.071 -8.894 1.00 96.75 166 PRO A C 1
ATOM 1246 O O . PRO A 1 166 ? -3.511 -13.594 -9.426 1.00 96.75 166 PRO A O 1
ATOM 1249 N N . ASP A 1 167 ? -5.670 -14.178 -9.547 1.00 97.56 167 ASP A N 1
ATOM 1250 C CA . ASP A 1 167 ? -5.818 -13.822 -10.964 1.00 97.56 167 ASP A CA 1
ATOM 1251 C C . ASP A 1 167 ? -5.584 -12.327 -11.221 1.00 97.56 167 ASP A C 1
ATOM 1253 O O . ASP A 1 167 ? -4.959 -11.956 -12.217 1.00 97.56 167 ASP A O 1
ATOM 1257 N N . ALA A 1 168 ? -6.046 -11.451 -10.321 1.00 96.81 168 ALA A N 1
ATOM 1258 C CA . ALA A 1 168 ? -5.824 -10.011 -10.430 1.00 96.81 168 ALA A CA 1
ATOM 1259 C C . ALA A 1 168 ? -4.346 -9.638 -10.226 1.00 96.81 168 ALA A C 1
ATOM 1261 O O . ALA A 1 168 ? -3.842 -8.735 -10.902 1.00 96.81 168 ALA A O 1
ATOM 1262 N N . ILE A 1 169 ? -3.646 -10.346 -9.331 1.00 97.31 169 ILE A N 1
ATOM 1263 C CA . ILE A 1 169 ? -2.198 -10.213 -9.127 1.00 97.31 169 ILE A CA 1
ATOM 1264 C C . ILE A 1 169 ? -1.465 -10.623 -10.406 1.00 97.31 169 ILE A C 1
ATOM 1266 O O . ILE A 1 169 ? -0.724 -9.815 -10.958 1.00 97.31 169 ILE A O 1
ATOM 1270 N N . ILE A 1 170 ? -1.729 -11.827 -10.926 1.00 98.44 170 ILE A N 1
ATOM 1271 C CA . ILE A 1 170 ? -1.097 -12.346 -12.151 1.00 98.44 170 ILE A CA 1
ATOM 1272 C C . ILE A 1 170 ? -1.329 -11.393 -13.327 1.00 98.44 170 ILE A C 1
ATOM 1274 O O . ILE A 1 170 ? -0.379 -11.018 -14.008 1.00 98.44 170 ILE A O 1
ATOM 1278 N N . THR A 1 171 ? -2.575 -10.953 -13.524 1.00 98.44 171 THR A N 1
ATOM 1279 C CA . THR A 1 171 ? -2.941 -10.020 -14.601 1.00 98.44 171 THR A CA 1
ATOM 1280 C C . THR A 1 171 ? -2.182 -8.700 -14.479 1.00 98.44 171 THR A C 1
ATOM 1282 O O . THR A 1 171 ? -1.688 -8.179 -15.474 1.00 98.44 171 THR A O 1
ATOM 1285 N N . THR A 1 172 ? -2.064 -8.158 -13.262 1.00 97.44 172 THR A N 1
ATOM 1286 C CA . THR A 1 172 ? -1.297 -6.927 -13.028 1.00 97.44 172 THR A CA 1
ATOM 1287 C C . THR A 1 172 ? 0.170 -7.145 -13.387 1.00 97.44 172 THR A C 1
ATOM 1289 O O . THR A 1 172 ? 0.722 -6.397 -14.189 1.00 97.44 172 THR A O 1
ATOM 1292 N N . LEU A 1 173 ? 0.790 -8.191 -12.836 1.00 98.06 173 LEU A N 1
ATOM 1293 C CA . LEU A 1 173 ? 2.207 -8.476 -13.043 1.00 98.06 173 LEU A CA 1
ATOM 1294 C C . LEU A 1 173 ? 2.550 -8.690 -14.523 1.00 98.06 173 LEU A C 1
ATOM 1296 O O . LEU A 1 173 ? 3.609 -8.252 -14.963 1.00 98.06 173 LEU A O 1
ATOM 1300 N N . GLU A 1 174 ? 1.651 -9.303 -15.290 1.00 98.44 174 GLU A N 1
ATOM 1301 C CA . GLU A 1 174 ? 1.816 -9.532 -16.728 1.00 98.44 174 GLU A CA 1
ATOM 1302 C C . GLU A 1 174 ? 1.780 -8.242 -17.555 1.00 98.44 174 GLU A C 1
ATOM 1304 O O . GLU A 1 174 ? 2.537 -8.105 -18.508 1.00 98.44 174 GLU A O 1
ATOM 1309 N N . GLN A 1 175 ? 0.942 -7.275 -17.186 1.00 98.31 175 GLN A N 1
ATOM 1310 C CA . GLN A 1 175 ? 0.729 -6.073 -17.997 1.00 98.31 175 GLN A CA 1
ATOM 1311 C C . GLN A 1 175 ? 1.734 -4.948 -17.726 1.00 98.31 175 GLN A C 1
ATOM 1313 O O . GLN A 1 175 ? 1.941 -4.091 -18.585 1.00 98.31 175 GLN A O 1
ATOM 1318 N N . ILE A 1 176 ? 2.309 -4.888 -16.524 1.00 98.06 176 ILE A N 1
ATOM 1319 C CA . ILE A 1 176 ? 3.110 -3.738 -16.084 1.00 98.06 176 ILE A CA 1
ATOM 1320 C C . ILE A 1 176 ? 4.353 -3.488 -16.955 1.00 98.06 176 ILE A C 1
ATOM 1322 O O . ILE A 1 176 ? 4.531 -2.331 -17.340 1.00 98.06 176 ILE A O 1
ATOM 1326 N N . PRO A 1 177 ? 5.186 -4.484 -17.327 1.00 98.06 177 PRO A N 1
ATOM 1327 C CA . PRO A 1 177 ? 6.367 -4.221 -18.153 1.00 98.06 177 PRO A CA 1
ATOM 1328 C C . PRO A 1 177 ? 6.032 -3.562 -19.496 1.00 98.06 177 PRO A C 1
ATOM 1330 O O . PRO A 1 177 ? 6.680 -2.590 -19.878 1.00 98.06 177 PRO A O 1
ATOM 1333 N N . ASP A 1 178 ? 4.973 -4.015 -20.173 1.00 98.12 178 ASP A N 1
ATOM 1334 C CA . ASP A 1 178 ? 4.522 -3.421 -21.438 1.00 98.12 178 ASP A CA 1
ATOM 1335 C C . ASP A 1 178 ? 3.975 -2.003 -21.233 1.00 98.12 178 ASP A C 1
ATOM 1337 O O . ASP A 1 178 ? 4.199 -1.106 -22.047 1.00 98.12 178 ASP A O 1
ATOM 1341 N N . GLN A 1 179 ? 3.285 -1.754 -20.118 1.00 98.44 179 GLN A N 1
ATOM 1342 C CA . GLN A 1 179 ? 2.832 -0.406 -19.778 1.00 98.44 179 GLN A CA 1
ATOM 1343 C C . GLN A 1 179 ? 3.995 0.540 -19.452 1.00 98.44 179 GLN A C 1
ATOM 1345 O O . GLN A 1 179 ? 3.927 1.712 -19.822 1.00 98.44 179 GLN A O 1
ATOM 1350 N N . VAL A 1 180 ? 5.059 0.051 -18.807 1.00 98.38 180 VAL A N 1
ATOM 1351 C CA . VAL A 1 180 ? 6.297 0.814 -18.588 1.00 98.38 180 VAL A CA 1
ATOM 1352 C C . VAL A 1 180 ? 6.984 1.098 -19.922 1.00 98.38 180 VAL A C 1
ATOM 1354 O O . VAL A 1 180 ? 7.332 2.250 -20.175 1.00 98.38 180 VAL A O 1
ATOM 1357 N N . ALA A 1 181 ? 7.104 0.102 -20.806 1.00 98.19 181 ALA A N 1
ATOM 1358 C CA . ALA A 1 181 ? 7.660 0.274 -22.149 1.00 98.19 181 ALA A CA 1
ATOM 1359 C C . ALA A 1 181 ? 6.937 1.392 -22.918 1.00 98.19 181 ALA A C 1
ATOM 1361 O O . ALA A 1 181 ? 7.567 2.337 -23.394 1.00 98.19 181 ALA A O 1
ATOM 1362 N N . ASN A 1 182 ? 5.602 1.348 -22.934 1.00 97.94 182 ASN A N 1
ATOM 1363 C CA . ASN A 1 182 ? 4.770 2.383 -23.546 1.00 97.94 182 ASN A CA 1
ATOM 1364 C C . ASN A 1 182 ? 4.941 3.751 -22.867 1.00 97.94 182 ASN A C 1
ATOM 1366 O O . ASN A 1 182 ? 4.870 4.785 -23.531 1.00 97.94 182 ASN A O 1
ATOM 1370 N N . ALA A 1 183 ? 5.158 3.794 -21.549 1.00 97.69 183 ALA A N 1
ATOM 1371 C CA . ALA A 1 183 ? 5.354 5.041 -20.814 1.00 97.69 183 ALA A CA 1
ATOM 1372 C C . ALA A 1 183 ? 6.702 5.708 -21.137 1.00 97.69 183 ALA A C 1
ATOM 1374 O O . ALA A 1 183 ? 6.762 6.931 -21.243 1.00 97.69 183 ALA A O 1
ATOM 1375 N N . ILE A 1 184 ? 7.762 4.940 -21.389 1.00 97.38 184 ILE A N 1
ATOM 1376 C CA . ILE A 1 184 ? 9.091 5.490 -21.708 1.00 97.38 184 ILE A CA 1
ATOM 1377 C C . ILE A 1 184 ? 9.347 5.659 -23.212 1.00 97.38 184 ILE A C 1
ATOM 1379 O O . ILE A 1 184 ? 10.296 6.335 -23.601 1.00 97.38 184 ILE A O 1
ATOM 1383 N N . GLU A 1 185 ? 8.503 5.084 -24.075 1.00 96.88 185 GLU A N 1
ATOM 1384 C CA . GLU A 1 185 ? 8.650 5.200 -25.528 1.00 96.88 185 GLU A CA 1
ATOM 1385 C C . GLU A 1 185 ? 8.664 6.669 -25.982 1.00 96.88 185 GLU A C 1
ATOM 1387 O O . GLU A 1 185 ? 7.775 7.455 -25.631 1.00 96.88 185 GLU A O 1
ATOM 1392 N N . GLY A 1 186 ? 9.683 7.029 -26.771 1.00 95.12 186 GLY A N 1
ATOM 1393 C CA . GLY A 1 186 ? 9.869 8.370 -27.330 1.00 95.12 186 GLY A CA 1
ATOM 1394 C C . GLY A 1 186 ? 10.356 9.434 -26.338 1.00 95.12 186 GLY A C 1
ATOM 1395 O O . GLY A 1 186 ? 10.508 10.586 -26.737 1.00 95.12 186 GLY A O 1
ATOM 1396 N N . VAL A 1 187 ? 10.607 9.074 -25.075 1.00 97.06 187 VAL A N 1
ATOM 1397 C CA . VAL A 1 187 ? 11.122 9.990 -24.049 1.00 97.06 187 VAL A CA 1
ATOM 1398 C C . VAL A 1 187 ? 12.651 10.034 -24.113 1.00 97.06 187 VAL A C 1
ATOM 1400 O O . VAL A 1 187 ? 13.304 8.996 -24.215 1.00 97.06 187 VAL A O 1
ATOM 1403 N N . ASP A 1 188 ? 13.229 11.236 -24.063 1.00 96.12 188 ASP A N 1
ATOM 1404 C CA . ASP A 1 188 ? 14.684 11.425 -24.041 1.00 96.12 188 ASP A CA 1
ATOM 1405 C C . ASP A 1 188 ? 15.289 10.800 -22.770 1.00 96.12 188 ASP A C 1
ATOM 1407 O O . ASP A 1 188 ? 14.768 10.972 -21.666 1.00 96.12 188 ASP A O 1
ATOM 1411 N N . GLU A 1 189 ? 16.418 10.103 -22.902 1.00 95.50 189 GLU A N 1
ATOM 1412 C CA . GLU A 1 189 ? 17.129 9.518 -21.765 1.00 95.50 189 GLU A CA 1
ATOM 1413 C C . GLU A 1 189 ? 17.524 10.572 -20.720 1.00 95.50 189 GLU A C 1
ATOM 1415 O O . GLU A 1 189 ? 17.550 10.266 -19.525 1.00 95.50 189 GLU A O 1
ATOM 1420 N N . ALA A 1 190 ? 17.769 11.820 -21.135 1.00 95.44 190 ALA A N 1
ATOM 1421 C CA . ALA A 1 190 ? 18.024 12.917 -20.207 1.00 95.44 190 ALA A CA 1
ATOM 1422 C C . ALA A 1 190 ? 16.844 13.151 -19.244 1.00 95.44 190 ALA A C 1
ATOM 1424 O O . ALA A 1 190 ? 17.067 13.407 -18.062 1.00 95.44 190 ALA A O 1
ATOM 1425 N N . VAL A 1 191 ? 15.603 13.003 -19.722 1.00 95.44 191 VAL A N 1
ATOM 1426 C CA . VAL A 1 191 ? 14.388 13.092 -18.892 1.00 95.44 191 VAL A CA 1
ATOM 1427 C C . VAL A 1 191 ? 14.265 11.858 -18.002 1.00 95.44 191 VAL A C 1
ATOM 1429 O O . VAL A 1 191 ? 14.027 11.983 -16.806 1.00 95.44 191 VAL A O 1
ATOM 1432 N N . LEU A 1 192 ? 14.507 10.664 -18.549 1.00 96.94 192 LEU A N 1
ATOM 1433 C CA . LEU A 1 192 ? 14.429 9.407 -17.789 1.00 96.94 192 LEU A CA 1
ATOM 1434 C C . LEU A 1 192 ? 15.479 9.315 -16.665 1.00 96.94 192 LEU A C 1
ATOM 1436 O O . LEU A 1 192 ? 15.288 8.583 -15.693 1.00 96.94 192 LEU A O 1
ATOM 1440 N N . SER A 1 193 ? 16.572 10.068 -16.794 1.00 96.56 193 SER A N 1
ATOM 1441 C CA . SER A 1 193 ? 17.656 10.172 -15.811 1.00 96.56 193 SER A CA 1
ATOM 1442 C C . SER A 1 193 ? 17.512 11.376 -14.870 1.00 96.56 193 SER A C 1
ATOM 1444 O O . SER A 1 193 ? 18.354 11.571 -13.995 1.00 96.56 193 SER A O 1
ATOM 1446 N N . HIS A 1 194 ? 16.485 12.212 -15.048 1.00 95.25 194 HIS A N 1
ATOM 1447 C CA . HIS A 1 194 ? 16.281 13.401 -14.228 1.00 95.25 194 HIS A CA 1
ATOM 1448 C C . HIS A 1 194 ? 15.597 13.047 -12.904 1.00 95.25 194 HIS A C 1
ATOM 1450 O O . HIS A 1 194 ? 14.558 12.386 -12.890 1.00 95.25 194 HIS A O 1
ATOM 1456 N N . LYS A 1 195 ? 16.173 13.508 -11.789 1.00 94.25 195 LYS A N 1
ATOM 1457 C CA . LYS A 1 195 ? 15.582 13.375 -10.453 1.00 94.25 195 LYS A CA 1
ATOM 1458 C C . LYS A 1 195 ? 14.758 14.622 -10.110 1.00 94.25 195 LYS A C 1
ATOM 1460 O O . LYS A 1 195 ? 15.303 15.720 -10.243 1.00 94.25 195 LYS A O 1
ATOM 1465 N N . PRO A 1 196 ? 13.516 14.478 -9.610 1.00 90.12 196 PRO A N 1
ATOM 1466 C CA . PRO A 1 196 ? 12.712 15.616 -9.150 1.00 90.12 196 PRO A CA 1
ATOM 1467 C C . PRO A 1 196 ? 13.376 16.421 -8.022 1.00 90.12 196 PRO A C 1
ATOM 1469 O O . PRO A 1 196 ? 13.282 17.645 -7.981 1.00 90.12 196 PRO A O 1
ATOM 1472 N N . SER A 1 197 ? 14.075 15.737 -7.113 1.00 90.12 197 SER A N 1
ATOM 1473 C CA . SER A 1 197 ? 14.887 16.334 -6.052 1.00 90.12 197 SER A CA 1
ATOM 1474 C C . SER A 1 197 ? 16.064 15.410 -5.701 1.00 90.12 197 SER A C 1
ATOM 1476 O O . SER A 1 197 ? 16.179 14.320 -6.258 1.00 90.12 197 SER A O 1
ATOM 1478 N N . ALA A 1 198 ? 16.963 15.835 -4.809 1.00 89.75 198 ALA A N 1
ATOM 1479 C CA . ALA A 1 198 ? 18.124 15.029 -4.418 1.00 89.75 198 ALA A CA 1
ATOM 1480 C C . ALA A 1 198 ? 17.735 13.677 -3.790 1.00 89.75 198 ALA A C 1
ATOM 1482 O O . ALA A 1 198 ? 18.431 12.685 -4.018 1.00 89.75 198 ALA A O 1
ATOM 1483 N N . ASP A 1 199 ? 16.620 13.657 -3.060 1.00 89.25 199 ASP A N 1
ATOM 1484 C CA . ASP A 1 199 ? 16.122 12.497 -2.316 1.00 89.25 199 ASP A CA 1
ATOM 1485 C C . ASP A 1 199 ? 15.107 11.670 -3.127 1.00 89.25 199 ASP A C 1
ATOM 1487 O O . ASP A 1 199 ? 14.726 10.576 -2.731 1.00 89.25 199 ASP A O 1
ATOM 1491 N N . GLU A 1 200 ? 14.725 12.148 -4.316 1.00 91.81 200 GLU A N 1
ATOM 1492 C CA . GLU A 1 200 ? 13.767 11.473 -5.192 1.00 91.81 200 GLU A CA 1
ATOM 1493 C C . GLU A 1 200 ? 14.457 10.609 -6.256 1.00 91.81 200 GLU A C 1
ATOM 1495 O O . GLU A 1 200 ? 15.613 10.820 -6.658 1.00 91.81 200 GLU A O 1
ATOM 1500 N N . TRP A 1 201 ? 13.709 9.636 -6.768 1.00 94.62 201 TRP A N 1
ATOM 1501 C CA . TRP A 1 201 ? 14.166 8.760 -7.841 1.00 94.62 201 TRP A CA 1
ATOM 1502 C C . TRP A 1 201 ? 13.837 9.313 -9.225 1.00 94.62 201 TRP A C 1
ATOM 1504 O O . TRP A 1 201 ? 12.761 9.858 -9.470 1.00 94.62 201 TRP A O 1
ATOM 1514 N N . CYS A 1 202 ? 14.761 9.115 -10.163 1.00 95.81 202 CYS A N 1
ATOM 1515 C CA . CYS A 1 202 ? 14.473 9.241 -11.589 1.00 95.81 202 CYS A CA 1
ATOM 1516 C C . CYS A 1 202 ? 13.767 7.982 -12.129 1.00 95.81 202 CYS A C 1
ATOM 1518 O O . CYS A 1 202 ? 13.735 6.936 -11.478 1.00 95.81 202 CYS A O 1
ATOM 1520 N N . VAL A 1 203 ? 13.248 8.037 -13.361 1.00 97.38 203 VAL A N 1
ATOM 1521 C CA . VAL A 1 203 ? 12.563 6.891 -13.996 1.00 97.38 203 VAL A CA 1
ATOM 1522 C C . VAL A 1 203 ? 13.460 5.652 -14.066 1.00 97.38 203 VAL A C 1
ATOM 1524 O O . VAL A 1 203 ? 12.996 4.547 -13.793 1.00 97.38 203 VAL A O 1
ATOM 1527 N N . LYS A 1 204 ? 14.753 5.817 -14.370 1.00 97.81 204 LYS A N 1
ATOM 1528 C CA . LYS A 1 204 ? 15.711 4.697 -14.413 1.00 97.81 204 LYS A CA 1
ATOM 1529 C C . LYS A 1 204 ? 15.878 4.017 -13.049 1.00 97.81 204 LYS A C 1
ATOM 1531 O O . LYS A 1 204 ? 15.927 2.791 -12.984 1.00 97.81 204 LYS A O 1
ATOM 1536 N N . GLU A 1 205 ? 15.928 4.794 -11.970 1.00 97.44 205 GLU A N 1
ATOM 1537 C CA . GLU A 1 205 ? 15.999 4.267 -10.600 1.00 97.44 205 GLU A CA 1
ATOM 1538 C C . GLU A 1 205 ? 14.701 3.556 -10.209 1.00 97.44 205 GLU A C 1
ATOM 1540 O O . GLU A 1 205 ? 14.763 2.473 -9.634 1.00 97.44 205 GLU A O 1
ATOM 1545 N N . ILE A 1 206 ? 13.538 4.086 -10.607 1.00 97.00 206 ILE A N 1
ATOM 1546 C CA . ILE A 1 206 ? 12.243 3.426 -10.387 1.00 97.00 206 ILE A CA 1
ATOM 1547 C C . ILE A 1 206 ? 12.191 2.079 -11.120 1.00 97.00 206 ILE A C 1
ATOM 1549 O O . ILE A 1 206 ? 11.836 1.069 -10.519 1.00 97.00 206 ILE A O 1
ATOM 1553 N N . MET A 1 207 ? 12.594 2.019 -12.394 1.00 98.06 207 MET A N 1
ATOM 1554 C CA . MET A 1 207 ? 12.643 0.756 -13.147 1.00 98.06 207 MET A CA 1
ATOM 1555 C C . MET A 1 207 ? 13.575 -0.264 -12.482 1.00 98.06 207 MET A C 1
ATOM 1557 O O . MET A 1 207 ? 13.229 -1.441 -12.378 1.00 98.06 207 MET A O 1
ATOM 1561 N N . ALA A 1 208 ? 14.734 0.193 -11.998 1.00 97.81 208 ALA A N 1
ATOM 1562 C CA . ALA A 1 208 ? 15.669 -0.649 -11.265 1.00 97.81 208 ALA A CA 1
ATOM 1563 C C . ALA A 1 208 ? 15.092 -1.161 -9.944 1.00 97.81 208 ALA A C 1
ATOM 1565 O O . ALA A 1 208 ? 15.208 -2.341 -9.615 1.00 97.81 208 ALA A O 1
ATOM 1566 N N . HIS A 1 209 ? 14.415 -0.286 -9.206 1.00 96.38 209 HIS A N 1
ATOM 1567 C CA . HIS A 1 209 ? 13.704 -0.652 -7.995 1.00 96.38 209 HIS A CA 1
ATOM 1568 C C . HIS A 1 209 ? 12.620 -1.703 -8.262 1.00 96.38 209 HIS A C 1
ATOM 1570 O O . HIS A 1 209 ? 12.505 -2.654 -7.491 1.00 96.38 209 HIS A O 1
ATOM 1576 N N . MET A 1 210 ? 11.877 -1.590 -9.366 1.00 96.75 210 MET A N 1
ATOM 1577 C CA . MET A 1 210 ? 10.801 -2.524 -9.695 1.00 96.75 210 MET A CA 1
ATOM 1578 C C . MET A 1 210 ? 11.285 -3.964 -9.885 1.00 96.75 210 MET A C 1
ATOM 1580 O O . MET A 1 210 ? 10.736 -4.866 -9.253 1.00 96.75 210 MET A O 1
ATOM 1584 N N . PHE A 1 211 ? 12.337 -4.199 -10.676 1.00 96.62 211 PHE A N 1
ATOM 1585 C CA . PHE A 1 211 ? 12.837 -5.569 -10.859 1.00 96.62 211 PHE A CA 1
ATOM 1586 C C . PHE A 1 211 ? 13.578 -6.107 -9.623 1.00 96.62 211 PHE A C 1
ATOM 1588 O O . PHE A 1 211 ? 13.585 -7.308 -9.363 1.00 96.62 211 PHE A O 1
ATOM 1595 N N . GLU A 1 212 ? 14.168 -5.235 -8.804 1.00 96.38 212 GLU A N 1
ATOM 1596 C CA . GLU A 1 212 ? 14.732 -5.625 -7.507 1.00 96.38 212 GLU A CA 1
ATOM 1597 C C . GLU A 1 212 ? 13.647 -6.042 -6.507 1.00 96.38 212 GLU A C 1
ATOM 1599 O O . GLU A 1 212 ? 13.823 -6.989 -5.734 1.00 96.38 212 GLU A O 1
ATOM 1604 N N . THR A 1 213 ? 12.496 -5.370 -6.548 1.00 94.69 213 THR A N 1
ATOM 1605 C CA . THR A 1 213 ? 11.309 -5.768 -5.793 1.00 94.69 213 THR A CA 1
ATOM 1606 C C . THR A 1 213 ? 10.788 -7.131 -6.260 1.00 94.69 213 THR A C 1
ATOM 1608 O O . THR A 1 213 ? 10.434 -7.947 -5.407 1.00 94.69 213 THR A O 1
ATOM 1611 N N . ASP A 1 214 ? 10.817 -7.437 -7.563 1.00 96.38 214 ASP A N 1
ATOM 1612 C CA . ASP A 1 214 ? 10.499 -8.781 -8.071 1.00 96.38 214 ASP A CA 1
ATOM 1613 C C . ASP A 1 214 ? 11.454 -9.851 -7.514 1.00 96.38 214 ASP A C 1
ATOM 1615 O O . ASP A 1 214 ? 10.998 -10.878 -7.012 1.00 96.38 214 ASP A O 1
ATOM 1619 N N . HIS A 1 215 ? 12.770 -9.608 -7.509 1.00 96.38 215 HIS A N 1
ATOM 1620 C CA . HIS A 1 215 ? 13.726 -10.541 -6.899 1.00 96.38 215 HIS A CA 1
ATOM 1621 C C . HIS A 1 215 ? 13.419 -10.801 -5.418 1.00 96.38 215 HIS A C 1
ATOM 1623 O O . HIS A 1 215 ? 13.396 -11.955 -4.982 1.00 96.38 215 HIS A O 1
ATOM 1629 N N . ALA A 1 216 ? 13.127 -9.748 -4.648 1.00 94.50 216 ALA A N 1
ATOM 1630 C CA . ALA A 1 216 ? 12.736 -9.888 -3.248 1.00 94.50 216 ALA A CA 1
ATOM 1631 C C . ALA A 1 216 ? 11.408 -10.650 -3.089 1.00 94.50 216 ALA A C 1
ATOM 1633 O O . ALA A 1 216 ? 11.252 -11.443 -2.158 1.00 94.50 216 ALA A O 1
ATOM 1634 N N . PHE A 1 217 ? 10.445 -10.428 -3.985 1.00 95.19 217 PHE A N 1
ATOM 1635 C CA . PHE A 1 217 ? 9.174 -11.148 -4.006 1.00 95.19 217 PHE A CA 1
ATOM 1636 C C . PHE A 1 217 ? 9.371 -12.647 -4.283 1.00 95.19 217 PHE A C 1
ATOM 1638 O O . PHE A 1 217 ? 8.829 -13.477 -3.545 1.00 95.19 217 PHE A O 1
ATOM 1645 N N . ILE A 1 218 ? 10.190 -12.998 -5.280 1.00 97.38 218 ILE A N 1
ATOM 1646 C CA . ILE A 1 218 ? 10.537 -14.383 -5.626 1.00 97.38 218 ILE A CA 1
ATOM 1647 C C . ILE A 1 218 ? 11.246 -15.066 -4.456 1.00 97.38 218 ILE A C 1
ATOM 1649 O O . ILE A 1 218 ? 10.852 -16.168 -4.064 1.00 97.38 218 ILE A O 1
ATOM 1653 N N . GLU A 1 219 ? 12.257 -14.420 -3.868 1.00 96.31 219 GLU A N 1
ATOM 1654 C CA . GLU A 1 219 ? 13.028 -14.966 -2.747 1.00 96.31 219 GLU A CA 1
ATOM 1655 C C . GLU A 1 219 ? 12.121 -15.257 -1.542 1.00 96.31 219 GLU A C 1
ATOM 1657 O O . GLU A 1 219 ? 12.118 -16.368 -1.000 1.00 96.31 219 GLU A O 1
ATOM 1662 N N . ARG A 1 220 ? 11.300 -14.280 -1.140 1.00 95.44 220 ARG A N 1
ATOM 1663 C CA . ARG A 1 220 ? 10.394 -14.410 0.011 1.00 95.44 220 ARG A CA 1
ATOM 1664 C C . ARG A 1 220 ? 9.328 -15.469 -0.218 1.00 95.44 220 ARG A C 1
ATOM 1666 O O . ARG A 1 220 ? 9.115 -16.305 0.657 1.00 95.44 220 ARG A O 1
ATOM 1673 N N . THR A 1 221 ? 8.696 -15.472 -1.388 1.00 96.88 221 THR A N 1
ATOM 1674 C CA . THR A 1 221 ? 7.669 -16.463 -1.727 1.00 96.88 221 THR A CA 1
ATOM 1675 C C . THR A 1 221 ? 8.275 -17.863 -1.754 1.00 96.88 221 THR A C 1
ATOM 1677 O O . THR A 1 221 ? 7.771 -18.758 -1.083 1.00 96.88 221 THR A O 1
ATOM 1680 N N . SER A 1 222 ? 9.418 -18.048 -2.416 1.00 97.69 222 SER A N 1
ATOM 1681 C CA . SER A 1 222 ? 10.120 -19.338 -2.449 1.00 97.69 222 SER A CA 1
ATOM 1682 C C . SER A 1 222 ? 10.522 -19.819 -1.050 1.00 97.69 222 SER A C 1
ATOM 1684 O O . SER A 1 222 ? 10.383 -21.002 -0.744 1.00 97.69 222 SER A O 1
ATOM 1686 N N . THR A 1 223 ? 10.943 -18.905 -0.168 1.00 97.25 223 THR A N 1
ATOM 1687 C CA . THR A 1 223 ? 11.249 -19.213 1.239 1.00 97.25 223 THR A CA 1
ATOM 1688 C C . THR A 1 223 ? 10.022 -19.749 1.981 1.00 97.25 223 THR A C 1
ATOM 1690 O O . THR A 1 223 ? 10.124 -20.765 2.669 1.00 97.25 223 THR A O 1
ATOM 1693 N N . ILE A 1 224 ? 8.851 -19.118 1.815 1.00 97.38 224 ILE A N 1
ATOM 1694 C CA . ILE A 1 224 ? 7.587 -19.606 2.395 1.00 97.38 224 ILE A CA 1
ATOM 1695 C C . ILE A 1 224 ? 7.250 -20.998 1.856 1.00 97.38 224 ILE A C 1
ATOM 1697 O O . ILE A 1 224 ? 6.887 -21.890 2.623 1.00 97.38 224 ILE A O 1
ATOM 1701 N N . LEU A 1 225 ? 7.383 -21.200 0.543 1.00 97.69 225 LEU A N 1
ATOM 1702 C CA . LEU A 1 225 ? 6.996 -22.449 -0.113 1.00 97.69 225 LEU A CA 1
ATOM 1703 C C . LEU A 1 225 ? 7.902 -23.631 0.253 1.00 97.69 225 LEU A C 1
ATOM 1705 O O . LEU A 1 225 ? 7.434 -24.772 0.303 1.00 97.69 225 LEU A O 1
ATOM 1709 N N . ALA A 1 226 ? 9.175 -23.374 0.549 1.00 97.25 226 ALA A N 1
ATOM 1710 C CA . ALA A 1 226 ? 10.136 -24.398 0.946 1.00 97.25 226 ALA A CA 1
ATOM 1711 C C . ALA A 1 226 ? 10.027 -24.808 2.428 1.00 97.25 226 ALA A C 1
ATOM 1713 O O . ALA A 1 226 ? 10.531 -25.864 2.806 1.00 97.25 226 ALA A O 1
ATOM 1714 N N . ALA A 1 227 ? 9.392 -23.994 3.275 1.00 96.44 227 ALA A N 1
ATOM 1715 C CA . ALA A 1 227 ? 9.354 -24.220 4.717 1.00 96.44 227 ALA A CA 1
ATOM 1716 C C . ALA A 1 227 ? 8.194 -25.131 5.157 1.00 96.44 227 ALA A C 1
ATOM 1718 O O . ALA A 1 227 ? 7.056 -24.952 4.738 1.00 96.44 227 ALA A O 1
ATOM 1719 N N . GLU A 1 228 ? 8.445 -26.051 6.092 1.00 91.25 228 GLU A N 1
ATOM 1720 C CA . GLU A 1 228 ? 7.389 -26.873 6.720 1.00 91.25 228 GLU A CA 1
ATOM 1721 C C . GLU A 1 228 ? 6.520 -26.089 7.730 1.00 91.25 228 GLU A C 1
ATOM 1723 O O . GLU A 1 228 ? 5.488 -26.582 8.179 1.00 91.25 228 GLU A O 1
ATOM 1728 N N . GLY A 1 229 ? 6.922 -24.865 8.089 1.00 93.12 229 GLY A N 1
ATOM 1729 C CA . GLY A 1 229 ? 6.232 -23.989 9.040 1.00 93.12 229 GLY A CA 1
ATOM 1730 C C . GLY A 1 229 ? 6.151 -22.544 8.548 1.00 93.12 229 GLY A C 1
ATOM 1731 O O . GLY A 1 229 ? 6.105 -22.300 7.348 1.00 93.12 229 GLY A O 1
ATOM 1732 N N . VAL A 1 230 ? 6.147 -21.587 9.481 1.00 95.62 230 VAL A N 1
ATOM 1733 C CA . VAL A 1 230 ? 6.139 -20.144 9.182 1.00 95.62 230 VAL A CA 1
ATOM 1734 C C . VAL A 1 230 ? 7.571 -19.604 9.317 1.00 95.62 230 VAL A C 1
ATOM 1736 O O . VAL A 1 230 ? 8.010 -19.351 10.442 1.00 95.62 230 VAL A O 1
ATOM 1739 N N . PRO A 1 231 ? 8.347 -19.481 8.222 1.00 96.25 231 PRO A N 1
ATOM 1740 C CA . PRO A 1 231 ? 9.732 -19.034 8.293 1.00 96.25 231 PRO A CA 1
ATOM 1741 C C . PRO A 1 231 ? 9.820 -17.522 8.509 1.00 96.25 231 PRO A C 1
ATOM 1743 O O . PRO A 1 231 ? 8.948 -16.769 8.075 1.00 96.25 231 PRO A O 1
ATOM 1746 N N . ALA A 1 232 ? 10.923 -17.071 9.104 1.00 94.19 232 ALA A N 1
ATOM 1747 C CA . ALA A 1 232 ? 11.309 -15.667 9.032 1.00 94.19 232 ALA A CA 1
ATOM 1748 C C . ALA A 1 232 ? 11.787 -15.336 7.613 1.00 94.19 232 ALA A C 1
ATOM 1750 O O . ALA A 1 232 ? 12.596 -16.066 7.037 1.00 94.19 232 ALA A O 1
ATOM 1751 N N . LEU A 1 233 ? 11.281 -14.241 7.052 1.00 91.75 233 LEU A N 1
ATOM 1752 C CA . LEU A 1 233 ? 11.571 -13.828 5.686 1.00 91.75 233 LEU A CA 1
ATOM 1753 C C . LEU A 1 233 ? 12.841 -12.972 5.606 1.00 91.75 233 LEU A C 1
ATOM 1755 O O . LEU A 1 233 ? 13.083 -12.137 6.485 1.00 91.75 233 LEU A O 1
ATOM 1759 N N . PRO A 1 234 ? 13.647 -13.136 4.540 1.00 83.56 234 PRO A N 1
ATOM 1760 C CA . PRO A 1 234 ? 14.878 -12.381 4.369 1.00 83.56 234 PRO A CA 1
ATOM 1761 C C . PRO A 1 234 ? 14.611 -10.878 4.188 1.00 83.56 234 PRO A C 1
ATOM 1763 O O . PRO A 1 234 ? 13.711 -10.441 3.459 1.00 83.56 234 PRO A O 1
ATOM 1766 N N . ARG A 1 235 ? 15.437 -10.070 4.866 1.00 77.25 235 ARG A N 1
ATOM 1767 C CA . ARG A 1 235 ? 15.454 -8.603 4.770 1.00 77.25 235 ARG A CA 1
ATOM 1768 C C . ARG A 1 235 ? 16.851 -8.051 5.068 1.00 77.25 235 ARG A C 1
ATOM 1770 O O . ARG A 1 235 ? 17.080 -7.438 6.104 1.00 77.25 235 ARG A O 1
ATOM 1777 N N . ALA A 1 236 ? 17.798 -8.273 4.158 1.00 67.81 236 ALA A N 1
ATOM 1778 C CA . ALA A 1 236 ? 19.159 -7.749 4.317 1.00 67.81 236 ALA A CA 1
ATOM 1779 C C . ALA A 1 236 ? 19.226 -6.212 4.195 1.00 67.81 236 ALA A C 1
ATOM 1781 O O . ALA A 1 236 ? 20.063 -5.574 4.830 1.00 67.81 236 ALA A O 1
ATOM 1782 N N . LYS A 1 237 ? 18.337 -5.618 3.389 1.00 80.88 237 LYS A N 1
ATOM 1783 C CA . LYS A 1 237 ? 18.194 -4.170 3.189 1.00 80.88 237 LYS A CA 1
ATOM 1784 C C . LYS A 1 237 ? 16.711 -3.775 3.121 1.00 80.88 237 LYS A C 1
ATOM 1786 O O . LYS A 1 237 ? 15.872 -4.630 2.814 1.00 80.88 237 LYS A O 1
ATOM 1791 N N . PRO 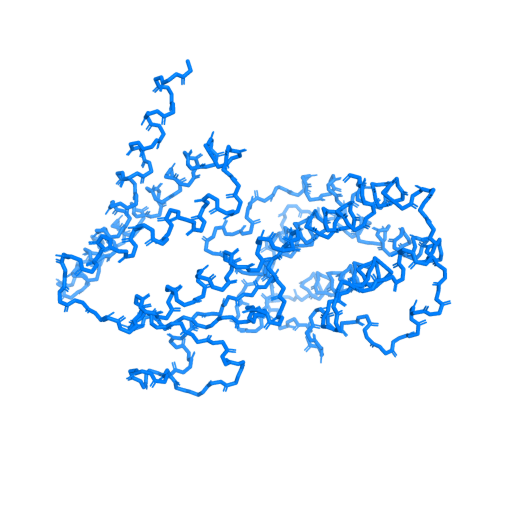A 1 238 ? 16.363 -2.505 3.395 1.00 82.81 238 PRO A N 1
ATOM 1792 C CA . PRO A 1 238 ? 15.028 -1.993 3.102 1.00 82.81 238 PRO A CA 1
ATOM 1793 C C . PRO A 1 238 ? 14.686 -2.156 1.608 1.00 82.81 238 PRO A C 1
ATOM 1795 O O . PRO A 1 238 ? 15.567 -1.894 0.787 1.00 82.81 238 PRO A O 1
ATOM 1798 N N . PRO A 1 239 ? 13.451 -2.557 1.235 1.00 82.25 239 PRO A N 1
ATOM 1799 C CA . PRO A 1 239 ? 13.077 -2.798 -0.165 1.00 82.25 239 PRO A CA 1
ATOM 1800 C C . PRO A 1 239 ? 13.388 -1.638 -1.122 1.00 82.25 239 PRO A C 1
ATOM 1802 O O . PRO A 1 239 ? 13.893 -1.867 -2.216 1.00 82.25 239 PRO A O 1
ATOM 1805 N N . TRP A 1 240 ? 13.185 -0.392 -0.687 1.00 85.25 240 TRP A N 1
ATOM 1806 C CA . TRP A 1 240 ? 13.484 0.802 -1.485 1.00 85.25 240 TRP A CA 1
ATOM 1807 C C . TRP A 1 240 ? 14.962 0.988 -1.820 1.00 85.25 240 TRP A C 1
ATOM 1809 O O . TRP A 1 240 ? 15.294 1.600 -2.826 1.00 85.25 240 TRP A O 1
ATOM 1819 N N . LYS A 1 241 ? 15.868 0.414 -1.025 1.00 89.38 241 LYS A N 1
ATOM 1820 C CA . LYS A 1 241 ? 17.321 0.563 -1.203 1.00 89.38 241 LYS A CA 1
ATOM 1821 C C . LYS A 1 241 ? 17.967 -0.596 -1.956 1.00 89.38 241 LYS A C 1
ATOM 1823 O O . LYS A 1 241 ? 19.192 -0.687 -2.015 1.00 89.38 241 LYS A O 1
ATOM 1828 N N . LEU A 1 242 ? 17.176 -1.534 -2.480 1.00 89.81 242 LEU A N 1
ATOM 1829 C CA . LEU A 1 242 ? 17.713 -2.737 -3.125 1.00 89.81 242 LEU A CA 1
ATOM 1830 C C . LEU A 1 242 ? 18.465 -2.432 -4.427 1.00 89.81 242 LEU A C 1
ATOM 1832 O O . LEU A 1 242 ? 19.430 -3.130 -4.739 1.00 89.81 242 LEU A O 1
ATOM 1836 N N . HIS A 1 243 ? 18.072 -1.372 -5.136 1.00 92.31 243 HIS A N 1
ATOM 1837 C CA . HIS A 1 243 ? 18.685 -0.953 -6.396 1.00 92.31 243 HIS A CA 1
ATOM 1838 C C . HIS A 1 243 ? 19.980 -0.133 -6.211 1.00 92.31 243 HIS A C 1
ATOM 1840 O O . HIS A 1 243 ? 20.792 -0.043 -7.132 1.00 92.31 243 HIS A O 1
ATOM 1846 N N . GLU A 1 244 ? 20.206 0.444 -5.024 1.00 92.50 244 GLU A N 1
ATOM 1847 C CA . GLU A 1 244 ? 21.333 1.344 -4.754 1.00 92.50 244 GLU A CA 1
ATOM 1848 C C . GLU A 1 244 ? 22.694 0.625 -4.807 1.00 92.50 244 GLU A C 1
ATOM 1850 O O . GLU A 1 244 ? 22.895 -0.442 -4.214 1.00 92.50 244 GLU A O 1
ATOM 1855 N N . GLY A 1 245 ? 23.676 1.258 -5.462 1.00 91.06 245 GLY A N 1
ATOM 1856 C CA . GLY A 1 245 ? 25.068 0.793 -5.498 1.00 91.06 245 GLY A CA 1
ATOM 1857 C C . GLY A 1 245 ? 25.321 -0.423 -6.396 1.00 91.06 245 GLY A C 1
ATOM 1858 O O . GLY A 1 245 ? 26.358 -1.071 -6.255 1.00 91.06 245 GLY A O 1
ATOM 1859 N N . LYS A 1 246 ? 24.386 -0.747 -7.300 1.00 93.75 246 LYS A N 1
ATOM 1860 C CA . LYS A 1 246 ? 24.475 -1.891 -8.224 1.00 93.75 246 LYS A CA 1
ATOM 1861 C C . LYS A 1 246 ? 24.910 -1.532 -9.652 1.00 93.75 246 LYS A C 1
ATOM 1863 O O . LYS A 1 246 ? 25.056 -2.430 -10.478 1.00 93.75 246 LYS A O 1
ATOM 1868 N N . GLY A 1 247 ? 25.162 -0.255 -9.948 1.00 93.44 247 GLY A N 1
ATOM 1869 C CA . GLY A 1 247 ? 25.634 0.186 -11.266 1.00 93.44 247 GLY A CA 1
ATOM 1870 C C . GLY A 1 247 ? 24.526 0.375 -12.309 1.00 93.44 247 GLY A C 1
ATOM 1871 O O . GLY A 1 247 ? 24.824 0.524 -13.495 1.00 93.44 247 GLY A O 1
ATOM 1872 N N . TYR A 1 248 ? 23.254 0.345 -11.898 1.00 94.75 248 TYR A N 1
ATOM 1873 C CA . TYR A 1 248 ? 22.100 0.491 -12.794 1.00 94.75 248 TYR A CA 1
ATOM 1874 C C . TYR A 1 248 ? 21.995 1.880 -13.424 1.00 94.75 248 TYR A C 1
ATOM 1876 O O . TYR A 1 248 ? 21.424 2.026 -14.501 1.00 94.75 248 TYR A O 1
ATOM 1884 N N . GLU A 1 249 ? 22.616 2.892 -12.824 1.00 90.50 249 GLU A N 1
ATOM 1885 C CA . GLU A 1 249 ? 22.730 4.237 -13.382 1.00 90.50 249 GLU A CA 1
ATOM 1886 C C . GLU A 1 249 ? 23.420 4.257 -14.757 1.00 90.50 249 GLU A C 1
ATOM 1888 O O . GLU A 1 249 ? 23.095 5.089 -15.608 1.00 90.50 249 GLU A O 1
ATOM 1893 N N . ALA A 1 250 ? 24.326 3.303 -15.004 1.00 94.00 250 ALA A N 1
ATOM 1894 C CA . ALA A 1 250 ? 25.050 3.170 -16.264 1.00 94.00 250 ALA A CA 1
ATOM 1895 C C . ALA A 1 250 ? 24.247 2.444 -17.359 1.00 94.00 250 ALA A C 1
ATOM 1897 O O . ALA A 1 250 ? 24.683 2.406 -18.510 1.00 94.00 250 ALA A O 1
ATOM 1898 N N . TYR A 1 251 ? 23.103 1.842 -17.022 1.00 96.88 251 TYR A N 1
ATOM 1899 C CA . TYR A 1 251 ? 22.287 1.100 -17.981 1.00 96.88 251 TYR A CA 1
ATOM 1900 C C . TYR A 1 251 ? 21.456 2.083 -18.800 1.00 96.88 251 TYR A C 1
ATOM 1902 O O . TYR A 1 251 ? 20.931 3.057 -18.265 1.00 96.88 251 TYR A O 1
ATOM 1910 N N . SER A 1 252 ? 21.286 1.817 -20.092 1.00 96.62 252 SER A N 1
ATOM 1911 C CA . SER A 1 252 ? 20.272 2.511 -20.892 1.00 96.62 252 SER A CA 1
ATOM 1912 C C . SER A 1 252 ? 18.856 2.126 -20.427 1.00 96.62 252 SER A C 1
ATOM 1914 O O . SER A 1 252 ? 18.659 1.023 -19.903 1.00 96.62 252 SER A O 1
ATOM 1916 N N . PRO A 1 253 ? 17.837 2.970 -20.669 1.00 95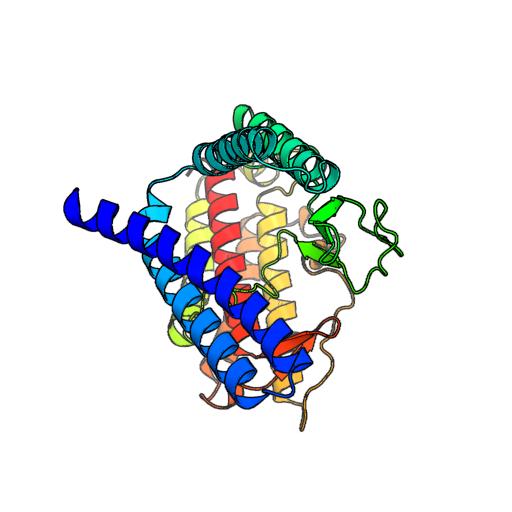.50 253 PRO A N 1
ATOM 1917 C CA . PRO A 1 253 ? 16.443 2.642 -20.358 1.00 95.50 253 PRO A CA 1
ATOM 1918 C C . PRO A 1 253 ? 15.980 1.299 -20.944 1.00 95.50 253 PRO A C 1
ATOM 1920 O O . PRO A 1 253 ? 15.289 0.535 -20.276 1.00 95.50 253 PRO A O 1
ATOM 1923 N N . TYR A 1 254 ? 16.419 0.958 -22.159 1.00 94.75 254 TYR A N 1
ATOM 1924 C CA . TYR A 1 254 ? 16.078 -0.315 -22.804 1.00 94.75 254 TYR A CA 1
ATOM 1925 C C . TYR A 1 254 ? 16.734 -1.529 -22.135 1.00 94.75 254 TYR A C 1
ATOM 1927 O O . TYR A 1 254 ? 16.118 -2.592 -22.065 1.00 94.75 254 TYR A O 1
ATOM 1935 N N . GLN A 1 255 ? 17.958 -1.386 -21.616 1.00 97.69 255 GLN A N 1
ATOM 1936 C CA . GLN A 1 255 ? 18.593 -2.448 -20.829 1.00 97.69 255 GLN A CA 1
ATOM 1937 C C . GLN A 1 255 ? 17.837 -2.680 -19.518 1.00 97.69 255 GLN A C 1
ATOM 1939 O O . GLN A 1 255 ? 17.572 -3.827 -19.181 1.00 97.69 255 GLN A O 1
ATOM 1944 N N . LEU A 1 256 ? 17.435 -1.611 -18.820 1.00 98.06 256 LEU A N 1
ATOM 1945 C CA . LEU A 1 256 ? 16.620 -1.719 -17.603 1.00 98.06 256 LEU A CA 1
ATOM 1946 C C . LEU A 1 256 ? 15.263 -2.373 -17.884 1.00 98.06 256 LEU A C 1
ATOM 1948 O O . LEU A 1 256 ? 14.841 -3.240 -17.125 1.00 98.06 256 LEU A O 1
ATOM 1952 N N . LEU A 1 257 ? 14.607 -2.004 -18.991 1.00 98.12 257 LEU A N 1
ATOM 1953 C CA . LEU A 1 257 ? 13.344 -2.613 -19.409 1.00 98.12 257 LEU A CA 1
ATOM 1954 C C . LEU A 1 257 ? 13.502 -4.107 -19.716 1.00 98.12 257 LEU A C 1
ATOM 1956 O O . LEU A 1 257 ? 12.673 -4.901 -19.286 1.00 98.12 257 LEU A O 1
ATOM 1960 N N . THR A 1 258 ? 14.571 -4.489 -20.420 1.00 98.25 258 THR A N 1
ATOM 1961 C CA . THR A 1 258 ? 14.853 -5.899 -20.738 1.00 98.25 258 THR A CA 1
ATOM 1962 C C . THR A 1 258 ? 15.057 -6.704 -19.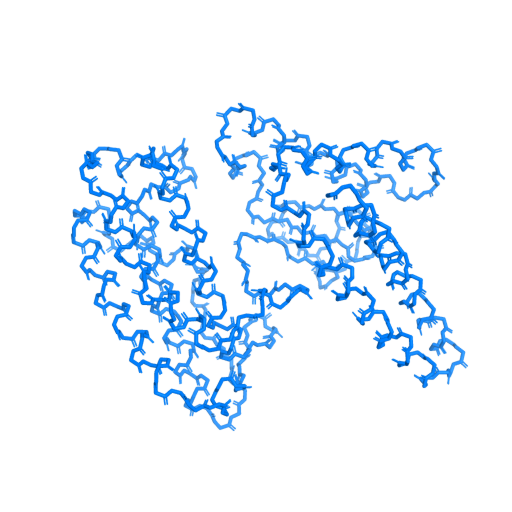455 1.00 98.25 258 THR A C 1
ATOM 1964 O O . THR A 1 258 ? 14.389 -7.713 -19.258 1.00 98.25 258 THR A O 1
ATOM 1967 N N . THR A 1 259 ? 15.888 -6.210 -18.528 1.00 98.06 259 THR A N 1
ATOM 1968 C CA . THR A 1 259 ? 16.075 -6.842 -17.212 1.00 98.06 259 THR A CA 1
ATOM 1969 C C . THR A 1 259 ? 14.750 -6.969 -16.463 1.00 98.06 259 THR A C 1
ATOM 1971 O O . THR A 1 259 ? 14.450 -8.022 -15.911 1.00 98.06 259 THR A O 1
ATOM 1974 N N . MET A 1 260 ? 13.925 -5.919 -16.469 1.00 97.94 260 MET A N 1
ATOM 1975 C CA . MET A 1 260 ? 12.611 -5.950 -15.832 1.00 97.94 260 MET A CA 1
ATOM 1976 C C . MET A 1 260 ? 11.698 -7.022 -16.436 1.00 97.94 260 MET A C 1
ATOM 1978 O O . MET A 1 260 ? 11.036 -7.739 -15.691 1.00 97.94 260 MET A O 1
ATOM 1982 N N . GLN A 1 261 ? 11.667 -7.161 -17.762 1.00 98.44 261 GLN A N 1
ATOM 1983 C CA . GLN A 1 261 ? 10.883 -8.192 -18.448 1.00 98.44 261 GLN A CA 1
ATOM 1984 C C . GLN A 1 261 ? 11.378 -9.607 -18.116 1.00 98.44 261 GLN A C 1
ATOM 1986 O O . GLN A 1 261 ? 10.556 -10.486 -17.844 1.00 98.44 261 GLN A O 1
ATOM 1991 N N . ASP A 1 262 ? 12.696 -9.814 -18.080 1.00 98.38 262 ASP A N 1
ATOM 1992 C CA . ASP A 1 262 ? 13.306 -11.107 -17.759 1.00 98.38 262 ASP A CA 1
ATOM 1993 C C . ASP A 1 262 ? 12.968 -11.542 -16.325 1.00 98.38 262 ASP A C 1
ATOM 1995 O O . ASP A 1 262 ? 12.429 -12.629 -16.110 1.00 98.38 262 ASP A O 1
ATOM 1999 N N . VAL A 1 263 ? 13.188 -10.664 -15.340 1.00 98.06 263 VAL A N 1
ATOM 2000 C CA . VAL A 1 263 ? 12.878 -10.961 -13.932 1.00 98.06 263 VAL A CA 1
ATOM 2001 C C . VAL A 1 263 ? 11.367 -11.125 -13.727 1.00 98.06 263 VAL A C 1
ATOM 2003 O O . VAL A 1 263 ? 10.923 -12.010 -12.991 1.00 98.06 263 VAL A O 1
ATOM 2006 N N . ARG A 1 264 ? 10.538 -10.346 -14.435 1.00 98.31 264 ARG A N 1
ATOM 2007 C CA . ARG A 1 264 ? 9.080 -10.498 -14.373 1.00 98.31 264 ARG A CA 1
ATOM 2008 C C . ARG A 1 264 ? 8.611 -11.859 -14.879 1.00 98.31 264 ARG A C 1
ATOM 2010 O O . ARG A 1 264 ? 7.652 -12.410 -14.333 1.00 98.31 264 ARG A O 1
ATOM 2017 N N . ALA A 1 265 ? 9.260 -12.414 -15.901 1.00 98.50 265 ALA A N 1
ATOM 2018 C CA . ALA A 1 265 ? 8.934 -13.746 -16.396 1.00 98.50 265 ALA A CA 1
ATOM 2019 C C . ALA A 1 265 ? 9.151 -14.818 -15.313 1.00 98.50 265 ALA A C 1
ATOM 2021 O O . ALA A 1 265 ? 8.334 -15.736 -15.195 1.00 98.50 265 ALA A O 1
ATOM 2022 N N . GLU A 1 266 ? 10.182 -14.669 -14.475 1.00 98.44 266 GLU A N 1
ATOM 2023 C CA . GLU A 1 266 ? 10.420 -15.536 -13.315 1.00 98.44 266 GLU A CA 1
ATOM 2024 C C . GLU A 1 266 ? 9.323 -15.380 -12.252 1.00 98.44 266 GLU A C 1
ATOM 2026 O O . GLU A 1 266 ? 8.744 -16.383 -11.819 1.00 98.44 266 GLU A O 1
ATOM 2031 N N . SER A 1 267 ? 8.963 -14.138 -11.892 1.00 98.25 267 SER A N 1
ATOM 2032 C CA . SER A 1 267 ? 7.849 -13.854 -10.971 1.00 98.25 267 SER A CA 1
ATOM 2033 C C . SER A 1 267 ? 6.550 -14.505 -11.454 1.00 98.25 267 SER A C 1
ATOM 2035 O O . SER A 1 267 ? 5.867 -15.177 -10.680 1.00 98.25 267 SER A O 1
ATOM 2037 N N . LEU A 1 268 ? 6.218 -14.356 -12.743 1.00 98.62 268 LEU A N 1
ATOM 2038 C CA . LEU A 1 268 ? 5.016 -14.931 -13.356 1.00 98.62 268 LEU A CA 1
ATOM 2039 C C . LEU A 1 268 ? 5.040 -16.459 -13.376 1.00 98.62 268 LEU A C 1
ATOM 2041 O O . LEU A 1 268 ? 4.015 -17.082 -13.093 1.00 98.62 268 LEU A O 1
ATOM 2045 N N . ALA A 1 269 ? 6.182 -17.068 -13.700 1.00 98.56 269 ALA A N 1
ATOM 2046 C CA . ALA A 1 269 ? 6.337 -18.518 -13.669 1.00 98.56 269 ALA A CA 1
ATOM 2047 C C . ALA A 1 269 ? 6.084 -19.070 -12.258 1.00 98.56 269 ALA A C 1
ATOM 2049 O O . ALA A 1 269 ? 5.358 -20.056 -12.109 1.00 98.56 269 ALA A O 1
ATOM 2050 N N . LEU A 1 270 ? 6.606 -18.392 -11.230 1.00 98.38 270 LEU A N 1
ATOM 2051 C CA . LEU A 1 270 ? 6.364 -18.740 -9.835 1.00 98.38 270 LEU A CA 1
ATOM 2052 C C . LEU A 1 270 ? 4.873 -18.652 -9.492 1.00 98.38 270 LEU A C 1
ATOM 2054 O O . LEU A 1 270 ? 4.286 -19.666 -9.119 1.00 98.38 270 LEU A O 1
ATOM 2058 N N . VAL A 1 271 ? 4.234 -17.487 -9.661 1.00 98.12 271 VAL A N 1
ATOM 2059 C CA . VAL A 1 271 ? 2.839 -17.298 -9.213 1.00 98.12 271 VAL A CA 1
ATOM 2060 C C . VAL A 1 271 ? 1.828 -18.152 -9.981 1.00 98.12 271 VAL A C 1
ATOM 2062 O O . VAL A 1 271 ? 0.834 -18.584 -9.403 1.00 98.12 271 VAL A O 1
ATOM 2065 N N . ARG A 1 272 ? 2.090 -18.462 -11.258 1.00 98.31 272 ARG A N 1
ATOM 2066 C CA . ARG A 1 272 ? 1.240 -19.351 -12.073 1.00 98.31 272 ARG A CA 1
ATOM 2067 C C . ARG A 1 272 ? 1.347 -20.821 -11.671 1.00 98.31 272 ARG A C 1
ATOM 2069 O O . ARG A 1 272 ? 0.463 -21.601 -12.012 1.00 98.31 272 ARG A O 1
ATOM 2076 N N . SER A 1 273 ? 2.409 -21.205 -10.964 1.00 97.75 273 SER A N 1
ATOM 2077 C CA . SER A 1 273 ? 2.586 -22.571 -10.457 1.00 97.75 273 SER A CA 1
ATOM 2078 C C . SER A 1 273 ? 1.884 -22.826 -9.117 1.00 97.75 273 SER A C 1
ATOM 2080 O O . SER A 1 273 ? 1.746 -23.980 -8.714 1.00 97.75 273 SER A O 1
ATOM 2082 N N . LEU A 1 274 ? 1.431 -21.768 -8.433 1.00 98.25 274 LEU A N 1
ATOM 2083 C CA . LEU A 1 274 ? 0.883 -21.852 -7.081 1.00 98.25 274 LEU A CA 1
ATOM 2084 C C . LEU A 1 274 ? -0.519 -22.461 -7.063 1.00 98.25 274 LEU A C 1
ATOM 2086 O O . LEU A 1 274 ? -1.416 -22.047 -7.800 1.00 98.25 274 LEU A O 1
ATOM 2090 N N . SER A 1 275 ? -0.740 -23.397 -6.142 1.00 97.50 275 SER A N 1
ATOM 2091 C CA . SER A 1 275 ? -2.079 -23.877 -5.811 1.00 97.50 275 SER A CA 1
ATOM 2092 C C . SER A 1 275 ? -2.818 -22.882 -4.902 1.00 97.50 275 SER A C 1
ATOM 2094 O O . SER A 1 275 ? -2.186 -22.058 -4.237 1.00 97.50 275 SER A O 1
ATOM 2096 N N . PRO A 1 276 ? -4.154 -22.979 -4.757 1.00 96.12 276 PRO A N 1
ATOM 2097 C CA . PRO A 1 276 ? -4.892 -22.170 -3.782 1.00 96.12 276 PRO A CA 1
ATOM 2098 C C . PRO A 1 276 ? -4.379 -22.298 -2.338 1.00 96.12 276 PRO A C 1
ATOM 2100 O O . PRO A 1 276 ? -4.504 -21.355 -1.561 1.00 96.12 276 PRO A O 1
ATOM 2103 N N . GLN A 1 277 ? -3.799 -23.447 -1.970 1.00 96.81 277 GLN A N 1
ATOM 2104 C CA . GLN A 1 277 ? -3.228 -23.651 -0.636 1.00 96.81 277 GLN A CA 1
ATOM 2105 C C . GLN A 1 277 ? -1.881 -22.945 -0.468 1.00 96.81 277 GLN A C 1
ATOM 2107 O O . GLN A 1 277 ? -1.560 -22.526 0.638 1.00 96.81 277 GLN A O 1
ATOM 2112 N N . ASP A 1 278 ? -1.117 -22.766 -1.544 1.00 98.00 278 ASP A N 1
ATOM 2113 C CA . ASP A 1 278 ? 0.161 -22.056 -1.491 1.00 98.00 278 ASP A CA 1
ATOM 2114 C C . ASP A 1 278 ? -0.036 -20.566 -1.205 1.00 98.00 278 ASP A C 1
ATOM 2116 O O . ASP A 1 278 ? 0.700 -19.992 -0.406 1.00 98.00 278 ASP A O 1
ATOM 2120 N N . TRP A 1 279 ? -1.087 -19.962 -1.769 1.00 96.69 279 TRP A N 1
ATOM 2121 C CA . TRP A 1 279 ? -1.429 -18.553 -1.551 1.00 96.69 279 TRP A CA 1
ATOM 2122 C C . TRP A 1 279 ? -1.690 -18.197 -0.081 1.00 96.69 279 TRP A C 1
ATOM 2124 O O . TRP A 1 279 ? -1.446 -17.061 0.322 1.00 96.69 279 TRP A O 1
ATOM 2134 N N . VAL A 1 280 ? -2.157 -19.151 0.732 1.00 95.56 280 VAL A N 1
ATOM 2135 C CA . VAL A 1 280 ? -2.437 -18.921 2.160 1.00 95.56 280 VAL A CA 1
ATOM 2136 C C . VAL A 1 280 ? -1.255 -19.245 3.074 1.00 95.56 280 VAL A C 1
ATOM 2138 O O . VAL A 1 280 ? -1.346 -19.008 4.278 1.00 95.56 280 VAL A O 1
ATOM 2141 N N . ARG A 1 281 ? -0.150 -19.789 2.544 1.00 97.00 281 ARG A N 1
ATOM 2142 C CA . ARG A 1 281 ? 1.054 -20.060 3.344 1.00 97.00 281 ARG A CA 1
ATOM 2143 C C . ARG A 1 281 ? 1.689 -18.752 3.789 1.00 97.00 281 ARG A C 1
ATOM 2145 O O . ARG A 1 281 ? 1.591 -17.742 3.098 1.00 97.00 281 ARG A O 1
ATOM 2152 N N . GLN A 1 282 ? 2.333 -18.785 4.950 1.00 95.75 282 GLN A N 1
ATOM 2153 C CA . GLN A 1 282 ? 2.773 -17.591 5.664 1.00 95.75 282 GLN A CA 1
ATOM 2154 C C . GLN A 1 282 ? 4.264 -17.620 5.968 1.00 95.75 282 GLN A C 1
ATOM 2156 O O . GLN A 1 282 ? 4.833 -18.683 6.200 1.00 95.75 282 GLN A O 1
ATOM 2161 N N . GLY A 1 283 ? 4.858 -16.434 6.045 1.00 94.69 283 GLY A N 1
ATOM 2162 C CA . GLY A 1 283 ? 6.137 -16.169 6.691 1.00 94.69 283 GLY A CA 1
ATOM 2163 C C . GLY A 1 283 ? 6.018 -14.981 7.642 1.00 94.69 283 GLY A C 1
ATOM 2164 O O . GLY A 1 283 ? 4.979 -14.323 7.698 1.00 94.69 283 GLY A O 1
ATOM 2165 N N . THR A 1 284 ? 7.074 -14.698 8.399 1.00 91.88 284 THR A N 1
ATOM 2166 C CA . THR A 1 284 ? 7.153 -13.501 9.241 1.00 91.88 284 THR A CA 1
ATOM 2167 C C . THR A 1 284 ? 8.115 -12.476 8.658 1.00 91.88 284 THR A C 1
ATOM 2169 O O . THR A 1 284 ? 9.271 -12.778 8.365 1.00 91.88 284 THR A O 1
ATOM 2172 N N . LEU A 1 285 ? 7.654 -11.238 8.508 1.00 84.69 285 LEU A N 1
ATOM 2173 C CA . LEU A 1 285 ? 8.449 -10.096 8.076 1.00 84.69 285 LEU A CA 1
ATOM 2174 C C . LEU A 1 285 ? 8.367 -9.026 9.163 1.00 84.69 285 LEU A C 1
ATOM 2176 O O . LEU A 1 285 ? 7.286 -8.558 9.490 1.00 84.69 285 LEU A O 1
ATOM 2180 N N . MET A 1 286 ? 9.507 -8.657 9.753 1.00 76.31 286 MET A N 1
ATOM 2181 C CA . MET A 1 286 ? 9.569 -7.655 10.835 1.00 76.31 286 MET A CA 1
ATOM 2182 C C . MET A 1 286 ? 8.683 -7.961 12.059 1.00 76.31 286 MET A C 1
ATOM 2184 O O . MET A 1 286 ? 8.265 -7.051 12.763 1.00 76.31 286 MET A O 1
ATOM 2188 N N . GLY A 1 287 ? 8.419 -9.239 12.336 1.00 74.25 287 GLY A N 1
ATOM 2189 C CA . GLY A 1 287 ? 7.546 -9.654 13.440 1.00 74.25 287 GLY A CA 1
ATOM 2190 C C . GLY A 1 287 ? 6.062 -9.737 13.072 1.00 74.25 287 GLY A C 1
ATOM 2191 O O . GLY A 1 287 ? 5.311 -10.374 13.808 1.00 74.25 287 GLY A O 1
ATOM 2192 N N . SER A 1 288 ? 5.666 -9.207 11.914 1.00 82.25 288 SER A N 1
ATOM 2193 C CA . SER A 1 288 ? 4.322 -9.358 11.355 1.00 82.25 288 SER A CA 1
ATOM 2194 C C . SER A 1 288 ? 4.220 -10.616 10.500 1.00 82.25 288 SER A C 1
ATOM 2196 O O . SER A 1 288 ? 5.193 -11.050 9.881 1.00 82.25 288 SER A O 1
ATOM 2198 N N . VAL A 1 289 ? 3.038 -11.226 10.470 1.00 88.69 289 VAL A N 1
ATOM 2199 C CA . VAL A 1 289 ? 2.756 -12.395 9.630 1.00 88.69 289 VAL A CA 1
ATOM 2200 C C . VAL A 1 289 ? 2.275 -11.916 8.264 1.00 88.69 289 VAL A C 1
ATOM 2202 O O . VAL A 1 289 ? 1.324 -11.146 8.184 1.00 88.69 289 VAL A O 1
ATOM 2205 N N . SER A 1 290 ? 2.888 -12.420 7.195 1.00 89.50 290 SER A N 1
ATOM 2206 C CA . SER A 1 290 ? 2.488 -12.135 5.815 1.00 89.50 290 SER A CA 1
ATOM 2207 C C . SER A 1 290 ? 2.289 -13.436 5.050 1.00 89.50 290 SER A C 1
ATOM 2209 O O . SER A 1 290 ? 3.141 -14.328 5.084 1.00 89.50 290 SER A O 1
ATOM 2211 N N . SER A 1 291 ? 1.162 -13.554 4.355 1.00 93.06 291 SER A N 1
ATOM 2212 C CA . SER A 1 291 ? 0.898 -14.662 3.440 1.00 93.06 291 SER A CA 1
ATOM 2213 C C . SER A 1 291 ? 1.510 -14.429 2.056 1.00 93.06 291 SER A C 1
ATOM 2215 O O . SER A 1 291 ? 1.867 -13.307 1.697 1.00 93.06 291 SER A O 1
ATOM 2217 N N . VAL A 1 292 ? 1.593 -15.482 1.240 1.00 95.44 292 VAL A N 1
ATOM 2218 C CA . VAL A 1 292 ? 1.949 -15.349 -0.184 1.00 95.44 292 VAL A CA 1
ATOM 2219 C C . VAL A 1 292 ? 0.951 -14.443 -0.918 1.00 95.44 292 VAL A C 1
ATOM 2221 O O . VAL A 1 292 ? 1.352 -13.671 -1.787 1.00 95.44 292 VAL A O 1
ATOM 2224 N N . LEU A 1 293 ? -0.332 -14.465 -0.538 1.00 94.69 293 LEU A N 1
ATOM 2225 C CA . LEU A 1 293 ? -1.340 -13.540 -1.060 1.00 94.69 293 LEU A CA 1
ATOM 2226 C C . LEU A 1 293 ? -1.044 -12.082 -0.692 1.00 94.69 293 LEU A C 1
ATOM 2228 O O . LEU A 1 293 ? -1.183 -11.206 -1.547 1.00 94.69 293 LEU A O 1
ATOM 2232 N N . ASP A 1 294 ? -0.598 -11.822 0.538 1.00 91.81 294 ASP A N 1
ATOM 2233 C CA . ASP A 1 294 ? -0.202 -10.476 0.964 1.00 91.81 294 ASP A CA 1
ATOM 2234 C C . ASP A 1 294 ? 1.022 -10.002 0.172 1.00 91.81 294 ASP A C 1
ATOM 2236 O O . ASP A 1 294 ? 1.016 -8.896 -0.362 1.00 91.81 294 ASP A O 1
ATOM 2240 N N . LEU A 1 295 ? 2.033 -10.863 -0.003 1.00 92.38 295 LEU A N 1
ATOM 2241 C CA . LEU A 1 295 ? 3.215 -10.551 -0.816 1.00 92.38 295 LEU A CA 1
ATOM 2242 C C . LEU A 1 295 ? 2.859 -10.286 -2.286 1.00 92.38 295 LEU A C 1
ATOM 2244 O O . LEU A 1 295 ? 3.377 -9.343 -2.880 1.00 92.38 295 LEU A O 1
ATOM 2248 N N . GLY A 1 296 ? 1.963 -11.090 -2.866 1.00 94.56 296 GLY A N 1
ATOM 2249 C CA . GLY A 1 296 ? 1.481 -10.909 -4.235 1.00 94.56 296 GLY A CA 1
ATOM 2250 C C . GLY A 1 296 ? 0.679 -9.615 -4.405 1.00 94.56 296 GLY A C 1
ATOM 2251 O O . GLY A 1 296 ? 0.834 -8.898 -5.392 1.00 94.56 296 GLY A O 1
ATOM 2252 N N . THR A 1 297 ? -0.146 -9.280 -3.413 1.00 93.12 297 THR A N 1
ATOM 2253 C CA . THR A 1 297 ? -0.903 -8.024 -3.392 1.00 93.12 297 THR A CA 1
ATOM 2254 C C . THR A 1 297 ? 0.029 -6.819 -3.256 1.00 93.12 297 THR A C 1
ATOM 2256 O O . THR A 1 297 ? -0.137 -5.833 -3.976 1.00 93.12 297 THR A O 1
ATOM 2259 N N . TRP A 1 298 ? 1.041 -6.918 -2.389 1.00 91.44 298 TRP A N 1
ATOM 2260 C CA . TRP A 1 298 ? 2.081 -5.906 -2.217 1.00 91.44 298 TRP A CA 1
ATOM 2261 C C . TRP A 1 298 ? 2.786 -5.595 -3.540 1.00 91.44 298 TRP A C 1
ATOM 2263 O O . TRP A 1 298 ? 2.762 -4.439 -3.962 1.00 91.44 298 TRP A O 1
ATOM 2273 N N . VAL A 1 299 ? 3.347 -6.600 -4.228 1.00 93.56 299 VAL A N 1
ATOM 2274 C CA . VAL A 1 299 ? 4.085 -6.373 -5.486 1.00 93.56 299 VAL A CA 1
ATOM 2275 C C . VAL A 1 299 ? 3.180 -5.816 -6.594 1.00 93.56 299 VAL A C 1
ATOM 2277 O O . VAL A 1 299 ? 3.575 -4.906 -7.318 1.00 93.56 299 VAL A O 1
ATOM 2280 N N . ALA A 1 300 ? 1.925 -6.268 -6.682 1.00 94.62 300 ALA A N 1
ATOM 2281 C CA . ALA A 1 300 ? 0.983 -5.770 -7.683 1.00 94.62 300 ALA A CA 1
ATOM 2282 C C . ALA A 1 300 ? 0.607 -4.290 -7.469 1.00 94.62 300 ALA A C 1
ATOM 2284 O O . ALA A 1 300 ? 0.509 -3.528 -8.432 1.00 94.62 300 ALA A O 1
ATOM 2285 N N . ASN A 1 301 ? 0.384 -3.860 -6.225 1.00 91.88 301 ASN A N 1
ATOM 2286 C CA . ASN A 1 301 ? 0.080 -2.455 -5.939 1.00 91.88 301 ASN A CA 1
ATOM 2287 C C . ASN A 1 301 ? 1.310 -1.559 -6.045 1.00 91.88 301 ASN A C 1
ATOM 2289 O O . ASN A 1 301 ? 1.207 -0.459 -6.585 1.00 91.88 301 ASN A O 1
ATOM 2293 N N . HIS A 1 302 ? 2.455 -2.044 -5.567 1.00 92.94 302 HIS A N 1
ATOM 2294 C CA . HIS A 1 302 ? 3.753 -1.400 -5.734 1.00 92.94 302 HIS A CA 1
ATOM 2295 C C . HIS A 1 302 ? 3.999 -1.045 -7.205 1.00 92.94 302 HIS A C 1
ATOM 2297 O O . HIS A 1 302 ? 4.278 0.105 -7.540 1.00 92.94 302 HIS A O 1
ATOM 2303 N N . ASP A 1 303 ? 3.782 -2.006 -8.099 1.00 95.12 303 ASP A N 1
ATOM 2304 C CA . ASP A 1 303 ? 3.955 -1.804 -9.529 1.00 95.12 303 ASP A CA 1
ATOM 2305 C C . ASP A 1 303 ? 3.002 -0.774 -10.127 1.00 95.12 303 ASP A C 1
ATOM 2307 O O . ASP A 1 303 ? 3.415 0.064 -10.928 1.00 95.12 303 ASP A O 1
ATOM 2311 N N . LYS A 1 304 ? 1.720 -0.818 -9.746 1.00 94.50 304 LYS A N 1
ATOM 2312 C CA . LYS A 1 304 ? 0.733 0.176 -10.190 1.00 94.50 304 LYS A CA 1
ATOM 2313 C C . LYS A 1 304 ? 1.129 1.582 -9.740 1.00 94.50 304 LYS A C 1
ATOM 2315 O O . LYS A 1 304 ? 1.032 2.516 -10.536 1.00 94.50 304 LYS A O 1
ATOM 2320 N N . GLY A 1 305 ? 1.591 1.718 -8.496 1.00 92.94 305 GLY A N 1
ATOM 2321 C CA . GLY A 1 305 ? 2.077 2.978 -7.935 1.00 92.94 305 GLY A CA 1
ATOM 2322 C C . GLY A 1 305 ? 3.271 3.527 -8.713 1.00 92.94 305 GLY A C 1
ATOM 2323 O O . GLY A 1 305 ? 3.222 4.658 -9.199 1.00 92.94 305 GLY A O 1
ATOM 2324 N N . HIS A 1 306 ? 4.301 2.707 -8.927 1.00 95.88 306 HIS A N 1
ATOM 2325 C CA . HIS A 1 306 ? 5.487 3.125 -9.675 1.00 95.88 306 HIS A CA 1
ATOM 2326 C C . HIS A 1 306 ? 5.220 3.351 -11.161 1.00 95.88 306 HIS A C 1
ATOM 2328 O O . HIS A 1 306 ? 5.768 4.288 -11.732 1.00 95.88 306 HIS A O 1
ATOM 2334 N N . LEU A 1 307 ? 4.321 2.597 -11.796 1.00 97.50 307 LEU A N 1
ATOM 2335 C CA . LEU A 1 307 ? 3.895 2.906 -13.160 1.00 97.50 307 LEU A CA 1
ATOM 2336 C C . LEU A 1 307 ? 3.222 4.284 -13.237 1.00 97.50 307 LEU A C 1
ATOM 2338 O O . LEU A 1 307 ? 3.484 5.039 -14.174 1.00 97.50 307 LEU A O 1
ATOM 2342 N N . ALA A 1 308 ? 2.355 4.621 -12.277 1.00 95.25 308 ALA A N 1
ATOM 2343 C CA . ALA A 1 308 ? 1.748 5.947 -12.217 1.00 95.25 308 ALA A CA 1
ATOM 2344 C C . ALA A 1 308 ? 2.815 7.036 -12.020 1.00 95.25 308 ALA A C 1
ATOM 2346 O O . ALA A 1 308 ? 2.757 8.065 -12.688 1.00 95.25 308 ALA A O 1
ATOM 2347 N N . GLN A 1 309 ? 3.818 6.789 -11.172 1.00 95.00 309 GLN A N 1
ATOM 2348 C CA . GLN A 1 309 ? 4.959 7.689 -10.978 1.00 95.00 309 GLN A CA 1
ATOM 2349 C C . GLN A 1 309 ? 5.768 7.878 -12.273 1.00 95.00 309 GLN A C 1
ATOM 2351 O O . GLN A 1 309 ? 6.030 9.012 -12.667 1.00 95.00 309 GLN A O 1
ATOM 2356 N N . ILE A 1 310 ? 6.089 6.794 -12.990 1.00 97.12 310 ILE A N 1
ATOM 2357 C CA . ILE A 1 310 ? 6.790 6.841 -14.283 1.00 97.12 310 ILE A CA 1
ATOM 2358 C C . ILE A 1 310 ? 5.992 7.659 -15.301 1.00 97.12 310 ILE A C 1
ATOM 2360 O O . ILE A 1 310 ? 6.556 8.532 -15.956 1.00 97.12 310 ILE A O 1
ATOM 2364 N N . LYS A 1 311 ? 4.680 7.422 -15.426 1.00 96.75 311 LYS A N 1
ATOM 2365 C CA . LYS A 1 311 ? 3.818 8.182 -16.347 1.00 96.75 311 LYS A CA 1
ATOM 2366 C C . LYS A 1 311 ? 3.854 9.682 -16.049 1.00 96.75 311 LYS A C 1
ATOM 2368 O O . LYS A 1 311 ? 4.099 10.460 -16.969 1.00 96.75 311 LYS A O 1
ATOM 2373 N N . ARG A 1 312 ? 3.737 10.072 -14.770 1.00 94.00 312 ARG A N 1
ATOM 2374 C CA . ARG A 1 312 ? 3.856 11.478 -14.342 1.00 94.00 312 ARG A CA 1
ATOM 2375 C C . ARG A 1 312 ? 5.199 12.087 -14.752 1.00 94.00 312 ARG A C 1
ATOM 2377 O O . ARG A 1 312 ? 5.213 13.149 -15.365 1.00 94.00 312 ARG A O 1
ATOM 2384 N N . LEU A 1 313 ? 6.313 11.407 -14.470 1.00 94.44 313 LEU A N 1
ATOM 2385 C CA . LEU A 1 313 ? 7.663 11.891 -14.802 1.00 94.44 313 LEU A CA 1
ATOM 2386 C C . LEU A 1 313 ? 7.926 11.967 -16.316 1.00 94.44 313 LEU A C 1
ATOM 2388 O O . LEU A 1 313 ? 8.695 12.811 -16.767 1.00 94.44 313 LEU A O 1
ATOM 2392 N N . CYS A 1 314 ? 7.263 11.121 -17.105 1.00 94.62 314 CYS A N 1
ATOM 2393 C CA . CYS A 1 314 ? 7.323 11.139 -18.567 1.00 94.62 314 CYS A CA 1
ATOM 2394 C C . CYS A 1 314 ? 6.316 12.105 -19.223 1.00 94.62 314 CYS A C 1
ATOM 2396 O O . CYS A 1 314 ? 6.314 12.219 -20.450 1.00 94.62 314 CYS A O 1
ATOM 2398 N N . GLY A 1 315 ? 5.449 12.770 -18.450 1.00 89.81 315 GLY A N 1
ATOM 2399 C CA . GLY A 1 315 ? 4.405 13.658 -18.972 1.00 89.81 315 GLY A CA 1
ATOM 2400 C C . GLY A 1 315 ? 3.295 12.940 -19.753 1.00 89.81 315 GLY A C 1
ATOM 2401 O O . GLY A 1 315 ? 2.811 13.481 -20.748 1.00 89.81 315 GLY A O 1
ATOM 2402 N N . LYS A 1 316 ? 2.927 11.721 -19.339 1.00 82.12 316 LYS A N 1
ATOM 2403 C CA . LYS A 1 316 ? 1.895 10.874 -19.966 1.00 82.12 316 LYS A CA 1
ATOM 2404 C C . LYS A 1 316 ? 0.688 10.630 -19.067 1.00 82.12 316 LYS A C 1
ATOM 2406 O O . LYS A 1 316 ? 0.850 10.647 -17.828 1.00 82.12 316 LYS A O 1
#

Sequence (316 aa):
MGNSQEAYLQLIASGSNAYVRNLAGAEQAIERGQFNVAKVLRAAAHTQRTLAMQAARQVADTLSAQELLGMIADELDQIQAASGLNDAARMSLASIVERSLTSLEDNPDILEKDVSIIIMGCYNCGVLTEESQIELCPHCGALAVELEWFGPFYAETSEHLGQLTPDAIITTLEQIPDQVANAIEGVDEAVLSHKPSADEWCVKEIMAHMFETDHAFIERTSTILAAEGVPALPRAKPPWKLHEGKGYEAYSPYQLLTTMQDVRAESLALVRSLSPQDWVRQGTLMGSVSSVLDLGTWVANHDKGHLAQIKRLCGK

Foldseek 3Di:
DVVLLVVLVVLLVVLVVLLVVLQVVLVVCVVVVNNVSSVVSNVSSVVSNVRNVVSCVVVVVVDDPLRVLVVLLVVLVVVVVPDPAQVQLSVQSNQQSVLQNVCVVPDVGRDCVSPNQKWKAAQPRNHIDNDPDDQADPPPRHGSVRIDIHGPFPLDDPCLLVDDDLVRLLVLLVCLLVLLVVLCPPFDQVLQCDAPDPPGDGVLLLLLLLLLLLVLLLQQLVVLVPDPAAAAGDPPDDSSCSSPPPCSSVDGPVRSSVSSVVSSVVSSVVSVPDDPVSQQGWYDYPNDIDGNVSSSSRSSVSSVVSSVVSNVSSVD

Secondary structure (DSSP, 8-state):
-HHHHHHHHHHHHHHHHHHHHHHHHHHHHHHTT-HHHHHHHHHHHHHHHHHHHHHHHHHHTT--HHHHHHHHHHHHHHHHTT--S-HHHHHHHHHHHHHHHHHHHHSSS--TTTS-S-EEEETTT--EE--SS-SB-TTT--BGGGEEEE-S--SS-TTGGG---HHHHHHHHHHHHHHHHHHHTT--HHHHT--SSTTSPPHHHHHHHHHHHHHHHHHHHHHHHH-SS-PBPP-SS-GGGSSTTSSGGGS-HHHHHHHHHHHHHHHHHHHHH--HHHHT-EEEETTEEEEHHHHHHHHHHHHHHHHHHHHHHTT-

Radius of gyration: 21.84 Å; chains: 1; bounding box: 55×51×60 Å

pLDDT: mean 91.57, std 9.12, range [52.44, 98.62]